Protein AF-A0A346S6R0-F1 (afdb_monomer)

Solvent-accessible surface area (backbone atoms only — not comparable to full-atom values): 10438 Å² total; per-residue (Å²): 133,67,75,91,59,57,36,63,36,85,85,74,54,49,33,22,64,36,58,66,60,28,25,29,16,63,32,63,42,98,93,47,74,49,77,46,76,32,74,78,39,52,32,7,30,20,50,41,53,70,85,72,65,94,59,56,68,61,53,38,72,73,54,48,47,72,69,36,40,57,51,47,67,71,67,67,44,68,66,60,49,49,53,52,50,28,48,35,52,2,44,30,46,31,70,74,47,62,72,83,92,40,53,63,46,42,46,54,45,84,94,66,44,37,26,27,73,54,86,61,74,33,31,24,36,35,34,29,39,44,83,69,22,42,38,22,39,21,36,63,42,97,60,76,70,84,78,92,84,78,37,61,54,79,77,53,95,83,69,60,92,69,91,68,53,80,45,91,68,63,68,47,86,70,51,68,34,65,28,37,53,59,130

Secondary structure (DSSP,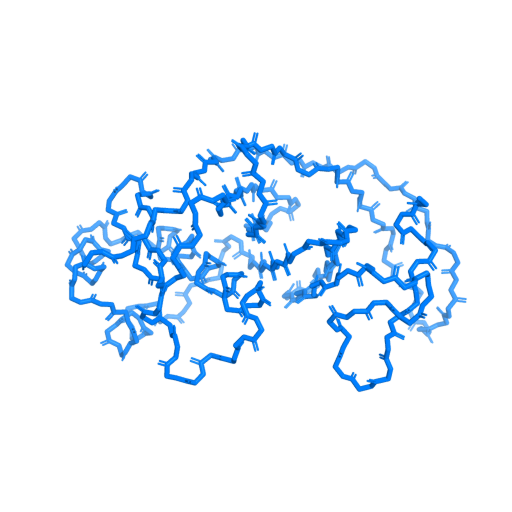 8-state):
--GGG-EEPSSS-SBEEESTTEEEEEEEETTEEEEEEEESS-EEEEEEETT--TTHHHHHHHHS-HHHHHHHHHHT-HHHHHHHHHHHHHHHHHTT--STTTTTSEEEEGGGEEEESSS-S-EEEEEEEETTEEEEEEEE-SS--PPP--EEPPPPTT----PPPEE---EEEEEEEEEEEP-

Nearest PDB structures (foldseek):
  2byd-assembly1_A  TM=7.554E-01  e=1.151E-05  Homo sapiens
  2cg5-assembly1_A  TM=7.246E-01  e=8.013E-06  Homo sapiens
  2c43-assembly1_A  TM=7.333E-01  e=3.025E-05  Homo sapiens

Structure (mmCIF, N/CA/C/O backbone):
data_AF-A0A346S6R0-F1
#
_entry.id   AF-A0A346S6R0-F1
#
loop_
_atom_site.group_PDB
_atom_site.id
_atom_site.type_symbol
_atom_site.label_atom_id
_atom_site.label_alt_id
_atom_site.label_comp_id
_atom_site.label_asym_id
_atom_site.label_entity_id
_atom_site.label_seq_id
_atom_site.pdbx_PDB_ins_code
_atom_site.Cartn_x
_atom_site.Cartn_y
_atom_site.Cartn_z
_atom_site.occupancy
_atom_site.B_iso_or_equiv
_atom_site.auth_seq_id
_atom_site.auth_comp_id
_atom_site.auth_asym_id
_atom_site.auth_atom_id
_atom_site.pdbx_PDB_model_num
ATOM 1 N N . MET A 1 1 ? 17.806 10.975 -9.312 1.00 66.94 1 MET A N 1
ATOM 2 C CA . MET A 1 1 ? 17.956 9.983 -10.401 1.00 66.94 1 MET A CA 1
ATOM 3 C C . MET A 1 1 ? 16.580 9.467 -10.779 1.00 66.94 1 MET A C 1
ATOM 5 O O . MET A 1 1 ? 15.713 9.497 -9.915 1.00 66.94 1 MET A O 1
ATOM 9 N N . PRO A 1 2 ? 16.342 9.079 -12.035 1.00 78.75 2 PRO A N 1
ATOM 10 C CA . PRO A 1 2 ? 15.030 8.602 -12.448 1.00 78.75 2 PRO A CA 1
ATOM 11 C C . PRO A 1 2 ? 14.777 7.147 -11.987 1.00 78.75 2 PRO A C 1
ATOM 13 O O . PRO A 1 2 ? 15.719 6.350 -11.964 1.00 78.75 2 PRO A O 1
ATOM 16 N N . PRO A 1 3 ? 13.523 6.777 -11.656 1.00 77.75 3 PRO A N 1
ATOM 17 C CA . PRO A 1 3 ? 13.149 5.442 -11.173 1.00 77.75 3 PRO A CA 1
ATOM 18 C C . PRO A 1 3 ? 13.614 4.266 -12.040 1.00 77.75 3 PRO A C 1
ATOM 20 O O . PRO A 1 3 ? 14.025 3.241 -11.501 1.00 77.75 3 PRO A O 1
ATOM 23 N N . HIS A 1 4 ? 13.618 4.424 -13.370 1.00 82.19 4 HIS A N 1
ATOM 24 C CA . HIS A 1 4 ? 13.979 3.368 -14.328 1.00 82.19 4 HIS A CA 1
ATOM 25 C C . HIS A 1 4 ? 15.445 2.906 -14.238 1.00 82.19 4 HIS A C 1
ATOM 27 O O . HIS A 1 4 ? 15.825 1.931 -14.876 1.00 82.19 4 HIS A O 1
ATOM 33 N N . GLN A 1 5 ? 16.287 3.595 -13.462 1.00 86.69 5 GLN A N 1
ATOM 34 C CA . GLN A 1 5 ? 17.675 3.189 -13.226 1.00 86.69 5 GLN A CA 1
ATOM 35 C C . GLN A 1 5 ? 17.837 2.244 -12.030 1.00 86.69 5 GLN A C 1
ATOM 37 O O . GLN A 1 5 ? 18.933 1.715 -11.845 1.00 86.69 5 GLN A O 1
ATOM 42 N N . CYS A 1 6 ? 16.792 2.041 -11.218 1.00 89.88 6 CYS A N 1
ATOM 43 C CA . CYS A 1 6 ? 16.858 1.174 -10.044 1.00 89.88 6 CYS A CA 1
ATOM 44 C C . CYS A 1 6 ? 17.121 -0.279 -10.444 1.00 89.88 6 CYS A C 1
ATOM 46 O O . CYS A 1 6 ? 16.405 -0.857 -11.259 1.00 89.88 6 CYS A O 1
ATOM 48 N N . ARG A 1 7 ? 18.115 -0.892 -9.804 1.00 89.94 7 ARG A N 1
ATOM 49 C CA . ARG A 1 7 ? 18.407 -2.324 -9.905 1.00 89.94 7 ARG A CA 1
ATOM 50 C C . ARG A 1 7 ? 18.216 -2.945 -8.530 1.00 89.94 7 ARG A C 1
ATOM 52 O O . ARG A 1 7 ? 18.934 -2.530 -7.621 1.00 89.94 7 ARG A O 1
ATOM 59 N N . PRO A 1 8 ? 17.270 -3.879 -8.337 1.00 91.19 8 PRO A N 1
ATOM 60 C CA . PRO A 1 8 ? 16.990 -4.433 -7.019 1.00 91.19 8 PRO A CA 1
ATOM 61 C C . PRO A 1 8 ? 18.211 -5.147 -6.433 1.00 91.19 8 PRO A C 1
ATOM 63 O O . PRO A 1 8 ? 19.059 -5.657 -7.164 1.00 91.19 8 PRO A O 1
ATOM 66 N N . VAL A 1 9 ? 18.296 -5.169 -5.104 1.00 91.75 9 VAL A N 1
ATOM 67 C CA . VAL A 1 9 ? 19.223 -6.050 -4.380 1.00 91.75 9 VAL A CA 1
ATOM 68 C C . VAL A 1 9 ? 18.848 -7.522 -4.583 1.00 91.75 9 VAL A C 1
ATOM 70 O O . VAL A 1 9 ? 17.691 -7.838 -4.869 1.00 91.75 9 VAL A O 1
ATOM 73 N N . ASP A 1 10 ? 19.813 -8.421 -4.386 1.00 87.06 10 ASP A N 1
ATOM 74 C CA . ASP A 1 10 ? 19.565 -9.863 -4.417 1.00 87.06 10 ASP A CA 1
ATOM 75 C C . ASP A 1 10 ? 18.580 -10.297 -3.316 1.00 87.06 10 ASP A C 1
ATOM 77 O O . ASP A 1 10 ? 18.512 -9.719 -2.227 1.00 87.06 10 ASP A O 1
ATOM 81 N N . GLY A 1 11 ? 17.822 -11.363 -3.585 1.00 87.75 11 GLY A N 1
ATOM 82 C CA . GLY A 1 11 ? 16.823 -11.892 -2.659 1.00 87.75 11 GLY A CA 1
ATOM 83 C C . GLY A 1 11 ? 15.483 -11.166 -2.771 1.00 87.75 11 GLY A C 1
ATOM 84 O O . GLY A 1 11 ? 14.859 -11.179 -3.830 1.00 87.75 11 GLY A O 1
ATOM 85 N N . ARG A 1 12 ? 14.988 -10.588 -1.666 1.00 83.56 12 ARG A N 1
ATOM 86 C CA . ARG A 1 12 ? 13.699 -9.877 -1.666 1.00 83.56 12 ARG A CA 1
ATOM 87 C C . ARG A 1 12 ? 13.912 -8.442 -2.175 1.00 83.56 12 ARG A C 1
ATOM 89 O O . ARG A 1 12 ? 14.593 -7.674 -1.499 1.00 83.56 12 ARG A O 1
ATOM 96 N N . PRO A 1 13 ? 13.296 -8.040 -3.300 1.00 88.12 13 PRO A N 1
ATOM 97 C CA . PRO A 1 13 ? 13.543 -6.743 -3.930 1.00 88.12 13 PRO A CA 1
ATOM 98 C C . PRO A 1 13 ? 12.804 -5.607 -3.200 1.00 88.12 13 PRO A C 1
ATOM 100 O O . PRO A 1 13 ? 11.796 -5.092 -3.678 1.00 88.12 13 PRO A O 1
ATOM 103 N N . THR A 1 14 ? 13.283 -5.227 -2.013 1.00 92.75 14 THR A N 1
ATOM 104 C CA . THR A 1 14 ? 12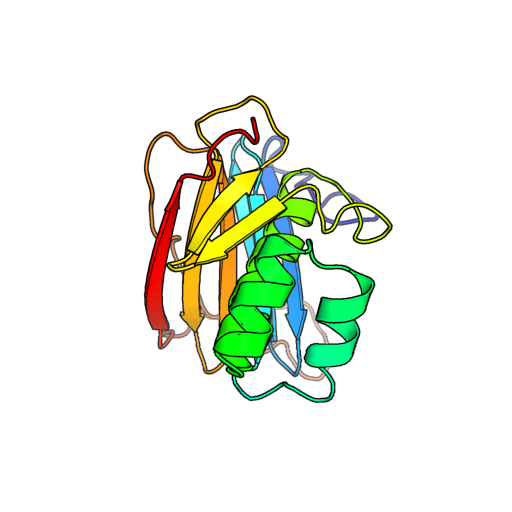.742 -4.103 -1.216 1.00 92.75 14 THR A CA 1
ATOM 105 C C . THR A 1 14 ? 13.579 -2.831 -1.325 1.00 92.75 14 THR A C 1
ATOM 107 O O . THR A 1 14 ? 13.178 -1.768 -0.855 1.00 92.75 14 THR A O 1
ATOM 110 N N . ALA A 1 15 ? 14.761 -2.926 -1.926 1.00 94.31 15 ALA A N 1
ATOM 111 C CA . ALA A 1 15 ? 15.676 -1.816 -2.122 1.00 94.31 15 ALA A CA 1
ATOM 112 C C . ALA A 1 15 ? 16.413 -1.967 -3.450 1.00 94.31 15 ALA A C 1
ATOM 114 O O . ALA A 1 15 ? 16.548 -3.068 -3.988 1.00 94.31 15 ALA A O 1
ATOM 115 N N . SER A 1 16 ? 16.902 -0.847 -3.958 1.00 95.00 16 SER A N 1
ATOM 116 C CA . SER A 1 16 ? 17.801 -0.800 -5.098 1.00 95.00 16 SER A CA 1
ATOM 117 C C . SER A 1 16 ? 19.246 -0.934 -4.619 1.00 95.00 16 SER A C 1
ATOM 119 O O . SER A 1 16 ? 19.683 -0.201 -3.734 1.00 95.00 16 SER A O 1
ATOM 121 N N . GLY A 1 17 ? 20.002 -1.850 -5.219 1.00 92.25 17 GLY A N 1
ATOM 122 C CA . GLY A 1 17 ? 21.452 -1.910 -5.075 1.00 92.25 17 GLY A CA 1
ATOM 123 C C . GLY A 1 17 ? 22.159 -0.802 -5.858 1.00 92.25 17 GLY A C 1
ATOM 124 O O . GLY A 1 17 ? 23.257 -0.405 -5.474 1.00 92.25 17 GLY A O 1
ATOM 125 N N . ARG A 1 18 ? 21.553 -0.298 -6.949 1.00 91.25 18 ARG A N 1
ATOM 126 C CA . ARG A 1 18 ? 22.063 0.837 -7.744 1.00 91.25 18 ARG A CA 1
ATOM 127 C C . ARG A 1 18 ? 20.930 1.599 -8.452 1.00 91.25 18 ARG A C 1
ATOM 129 O O . ARG A 1 18 ? 20.215 0.960 -9.217 1.00 91.25 18 ARG A O 1
ATOM 136 N N . PRO A 1 19 ? 20.801 2.929 -8.273 1.00 91.06 19 PRO A N 1
ATOM 137 C CA . PRO A 1 19 ? 21.468 3.717 -7.232 1.00 91.06 19 PRO A CA 1
ATOM 138 C C . PRO A 1 19 ? 21.038 3.259 -5.832 1.00 91.06 19 PRO A C 1
ATOM 140 O O . PRO A 1 19 ? 19.955 2.693 -5.667 1.00 91.06 19 PRO A O 1
ATOM 143 N N . ASP A 1 20 ? 21.901 3.483 -4.847 1.00 90.88 20 ASP A N 1
ATOM 144 C CA . ASP A 1 20 ? 21.613 3.235 -3.438 1.00 90.88 20 ASP A CA 1
ATOM 145 C C . ASP A 1 20 ? 20.593 4.249 -2.885 1.00 90.88 20 ASP A C 1
ATOM 147 O O . ASP A 1 20 ? 20.219 5.229 -3.533 1.00 90.88 20 ASP A O 1
ATOM 151 N N . GLY A 1 21 ? 20.057 3.965 -1.697 1.00 91.44 21 GLY A N 1
ATOM 152 C CA . GLY A 1 21 ? 19.063 4.816 -1.033 1.00 91.44 21 GLY A CA 1
ATOM 153 C C . GLY A 1 21 ? 17.634 4.692 -1.574 1.00 91.44 21 GLY A C 1
ATOM 154 O O . GLY A 1 21 ? 16.692 5.124 -0.908 1.00 91.44 21 GLY A O 1
ATOM 155 N N . TRP A 1 22 ? 17.416 4.054 -2.727 1.00 95.12 22 TRP A N 1
ATOM 156 C CA . TRP A 1 22 ? 16.072 3.809 -3.257 1.00 95.12 22 TRP A CA 1
ATOM 157 C C . TRP A 1 22 ? 15.415 2.585 -2.630 1.00 95.12 22 TRP A C 1
ATOM 159 O O . TRP A 1 22 ? 16.003 1.507 -2.549 1.00 95.12 22 TRP A O 1
ATOM 169 N N . GLN A 1 23 ? 14.160 2.757 -2.232 1.00 95.50 23 GLN A N 1
ATOM 170 C CA . GLN A 1 23 ? 13.293 1.703 -1.727 1.00 95.50 23 GLN A CA 1
ATOM 171 C C . GLN A 1 23 ? 12.278 1.304 -2.786 1.00 95.50 23 GLN A C 1
ATOM 173 O O . GLN A 1 23 ? 11.792 2.149 -3.542 1.00 95.50 23 GLN A O 1
ATOM 178 N N . LEU A 1 24 ? 11.996 0.006 -2.836 1.00 96.56 24 LEU A N 1
ATOM 179 C CA . LEU A 1 24 ? 11.136 -0.631 -3.821 1.00 96.56 24 LEU A CA 1
ATOM 180 C C . LEU A 1 24 ? 10.002 -1.359 -3.102 1.00 96.56 24 LEU A C 1
ATOM 182 O O . LEU A 1 24 ? 10.207 -1.972 -2.054 1.00 96.56 24 LEU A O 1
ATOM 186 N N . SER A 1 25 ? 8.813 -1.340 -3.691 1.00 97.38 25 SER A N 1
ATOM 187 C CA . SER A 1 25 ? 7.704 -2.175 -3.250 1.00 97.38 25 SER A CA 1
ATOM 188 C C . SER A 1 25 ? 7.001 -2.785 -4.446 1.00 97.38 25 SER A C 1
ATOM 190 O O . SER A 1 25 ? 6.543 -2.065 -5.331 1.00 97.38 25 SER A O 1
ATOM 192 N N . LEU A 1 26 ? 6.929 -4.113 -4.467 1.00 95.94 26 LEU A N 1
ATOM 193 C CA . LEU A 1 26 ? 6.284 -4.871 -5.530 1.00 95.94 26 LEU A CA 1
ATOM 194 C C . LEU A 1 26 ? 4.924 -5.390 -5.066 1.00 95.94 26 LEU A C 1
ATOM 196 O O . LEU A 1 26 ? 4.772 -5.866 -3.934 1.00 95.94 26 LEU A O 1
ATOM 200 N N . SER A 1 27 ? 3.953 -5.362 -5.971 1.00 96.56 27 SER A N 1
ATOM 201 C CA . SER A 1 27 ? 2.733 -6.156 -5.853 1.00 96.56 27 SER A CA 1
ATOM 202 C C . SER A 1 27 ? 2.315 -6.678 -7.216 1.00 96.56 27 SER A C 1
ATOM 204 O O . SER A 1 27 ? 2.605 -6.060 -8.238 1.00 96.56 27 SER A O 1
ATOM 206 N N . HIS A 1 28 ? 1.655 -7.828 -7.238 1.00 94.75 28 HIS A N 1
ATOM 207 C CA . HIS A 1 28 ? 1.099 -8.389 -8.456 1.00 94.75 28 HIS A CA 1
ATOM 208 C C . HIS A 1 28 ? -0.199 -9.125 -8.138 1.00 94.75 28 HIS A C 1
ATOM 210 O O . HIS A 1 28 ? -0.309 -9.808 -7.120 1.00 94.75 28 HIS A O 1
ATOM 216 N N . SER A 1 29 ? -1.178 -9.010 -9.025 1.00 94.06 29 SER A N 1
ATOM 217 C CA . SER A 1 29 ? -2.441 -9.732 -8.928 1.00 94.06 29 SER A CA 1
ATOM 218 C C . SER A 1 29 ? -3.054 -9.870 -10.318 1.00 94.06 29 SER A C 1
ATOM 220 O O . SER A 1 29 ? -2.993 -8.945 -11.118 1.00 94.06 29 SER A O 1
ATOM 222 N N . HIS A 1 30 ? -3.590 -11.055 -10.612 1.00 87.00 30 HIS A N 1
ATOM 223 C CA . HIS A 1 30 ? -4.336 -11.424 -11.825 1.00 87.00 30 HIS A CA 1
ATOM 224 C C . HIS A 1 30 ? -3.970 -10.703 -13.147 1.00 87.00 30 HIS A C 1
ATOM 226 O O . HIS A 1 30 ? -4.841 -10.195 -13.837 1.00 87.00 30 HIS A O 1
ATOM 232 N N . GLY A 1 31 ? -2.698 -10.715 -13.551 1.00 88.56 31 GLY A N 1
ATOM 233 C CA . GLY A 1 31 ? -2.278 -10.154 -14.845 1.00 88.56 31 GLY A CA 1
ATOM 234 C C . GLY A 1 31 ? -1.754 -8.719 -14.791 1.00 88.56 31 GLY A C 1
ATOM 235 O O . GLY A 1 31 ? -1.277 -8.231 -15.809 1.00 88.56 31 GLY A O 1
ATOM 236 N N . LEU A 1 32 ? -1.747 -8.079 -13.618 1.00 92.81 32 LEU A N 1
ATOM 237 C CA . LEU A 1 32 ? -1.015 -6.837 -13.382 1.00 92.81 32 LEU A CA 1
ATOM 238 C C . LEU A 1 32 ? 0.122 -7.057 -12.380 1.00 92.81 32 LEU A C 1
ATOM 240 O O . LEU A 1 32 ? -0.064 -7.668 -11.326 1.00 92.81 32 LEU A O 1
ATOM 244 N N . SER A 1 33 ? 1.288 -6.506 -12.705 1.00 94.56 33 SER A N 1
ATOM 245 C CA . SER A 1 33 ? 2.432 -6.363 -11.806 1.00 94.56 33 SER A CA 1
ATOM 246 C C . SER A 1 33 ? 2.762 -4.885 -11.691 1.00 94.56 33 SER A C 1
ATOM 248 O O . SER A 1 33 ? 2.758 -4.173 -12.691 1.00 94.56 33 SER A O 1
ATOM 250 N N . ALA A 1 34 ? 3.074 -4.423 -10.488 1.00 95.62 34 ALA A N 1
ATOM 251 C CA . ALA A 1 34 ? 3.436 -3.038 -10.256 1.00 95.62 34 ALA A CA 1
ATOM 252 C C . ALA A 1 34 ? 4.626 -2.921 -9.305 1.00 95.62 34 ALA A C 1
ATOM 254 O O . ALA A 1 34 ? 4.840 -3.748 -8.413 1.00 95.62 34 ALA A O 1
ATOM 255 N N . CYS A 1 35 ? 5.391 -1.854 -9.514 1.00 95.62 35 CYS A N 1
ATOM 256 C CA . CYS A 1 35 ? 6.555 -1.492 -8.727 1.00 95.62 35 CYS A CA 1
ATOM 257 C C . CYS A 1 35 ? 6.436 -0.028 -8.317 1.00 95.62 35 CYS A C 1
ATOM 259 O O . CYS A 1 35 ? 6.319 0.853 -9.165 1.00 95.62 35 CYS A O 1
ATOM 261 N N . ALA A 1 36 ? 6.483 0.227 -7.015 1.00 96.25 36 ALA A N 1
ATOM 262 C CA . ALA A 1 36 ? 6.614 1.566 -6.473 1.00 96.25 36 ALA A CA 1
ATOM 263 C C . ALA A 1 36 ? 8.055 1.803 -6.042 1.00 96.25 36 ALA A C 1
ATOM 265 O O . ALA A 1 36 ? 8.679 0.935 -5.431 1.00 96.25 36 ALA A O 1
ATOM 266 N N . THR A 1 37 ? 8.564 2.998 -6.320 1.00 95.12 37 THR A N 1
ATOM 267 C CA . THR A 1 37 ? 9.941 3.375 -5.997 1.00 95.12 37 THR A CA 1
ATOM 268 C C . THR A 1 37 ? 9.971 4.705 -5.267 1.00 95.12 37 THR A C 1
ATOM 270 O O . THR A 1 37 ? 9.251 5.629 -5.651 1.00 95.12 37 THR A O 1
ATOM 273 N N . ARG A 1 38 ? 10.830 4.840 -4.256 1.00 93.94 38 ARG A N 1
ATOM 274 C CA . ARG A 1 38 ? 11.023 6.110 -3.550 1.00 93.94 38 ARG A CA 1
ATOM 275 C C . ARG A 1 38 ? 12.463 6.272 -3.081 1.00 93.94 38 ARG A C 1
ATOM 277 O O . ARG A 1 38 ? 13.050 5.345 -2.531 1.00 93.94 38 ARG A O 1
ATOM 284 N N . ALA A 1 39 ? 13.028 7.459 -3.281 1.00 93.44 39 ALA A N 1
ATOM 285 C CA . ALA A 1 39 ? 14.364 7.785 -2.797 1.00 93.44 39 ALA A CA 1
ATOM 286 C C . ALA A 1 39 ? 14.347 8.094 -1.292 1.00 93.44 39 ALA A C 1
ATOM 288 O O . ALA A 1 39 ? 13.541 8.905 -0.834 1.00 93.44 39 ALA A O 1
ATOM 289 N N . ASN A 1 40 ? 15.275 7.489 -0.548 1.00 91.44 40 ASN A N 1
ATOM 290 C CA . ASN A 1 40 ? 15.605 7.775 0.853 1.00 91.44 40 ASN A CA 1
ATOM 291 C C . ASN A 1 40 ? 14.414 7.757 1.825 1.00 91.44 40 ASN A C 1
ATOM 293 O O . ASN A 1 40 ? 14.442 8.428 2.853 1.00 91.44 40 ASN A O 1
ATOM 297 N N . SER A 1 41 ? 13.342 7.033 1.503 1.00 92.88 41 SER A N 1
ATOM 298 C CA . SER A 1 41 ? 12.109 7.066 2.281 1.00 92.88 41 SER A CA 1
ATOM 299 C C . SER A 1 41 ? 11.242 5.830 2.009 1.00 92.88 41 SER A C 1
ATOM 301 O O . SER A 1 41 ? 11.113 5.456 0.836 1.00 92.88 41 SER A O 1
ATOM 303 N N . PRO A 1 42 ? 10.660 5.194 3.050 1.00 94.81 42 PRO A N 1
ATOM 304 C CA . PRO A 1 42 ? 9.944 3.935 2.891 1.00 94.81 42 PRO A CA 1
ATOM 305 C C . PRO A 1 42 ? 8.731 4.060 1.983 1.00 94.81 42 PRO A C 1
ATOM 307 O O . PRO A 1 42 ? 8.051 5.092 1.949 1.00 94.81 42 PRO A O 1
ATOM 310 N N . ILE A 1 43 ? 8.441 2.971 1.276 1.00 96.69 43 ILE A N 1
ATOM 311 C CA . ILE A 1 43 ? 7.275 2.860 0.413 1.00 96.69 43 ILE A CA 1
ATOM 312 C C . ILE A 1 43 ? 6.728 1.437 0.434 1.00 96.69 43 ILE A C 1
ATOM 314 O O . ILE A 1 43 ? 7.474 0.459 0.457 1.00 96.69 43 ILE A O 1
ATOM 318 N N . GLY A 1 44 ? 5.409 1.334 0.426 1.00 97.75 44 GLY A N 1
ATOM 319 C CA . GLY A 1 44 ? 4.668 0.094 0.324 1.00 97.75 44 GLY A CA 1
ATOM 320 C C . GLY A 1 44 ? 3.588 0.219 -0.732 1.00 97.75 44 GLY A C 1
ATOM 321 O O . GLY A 1 44 ? 2.901 1.235 -0.793 1.00 97.75 44 GLY A O 1
ATOM 322 N N . LEU A 1 45 ? 3.459 -0.807 -1.563 1.00 98.19 45 LEU A N 1
ATOM 323 C CA . LEU A 1 45 ? 2.490 -0.891 -2.642 1.00 98.19 45 LEU A CA 1
ATOM 324 C C . LEU A 1 45 ? 1.706 -2.183 -2.514 1.00 98.19 45 LEU A C 1
ATOM 326 O O . LEU A 1 45 ? 2.294 -3.264 -2.439 1.00 98.19 45 LEU A O 1
ATOM 330 N N . ASP A 1 46 ? 0.391 -2.078 -2.586 1.00 98.12 46 ASP A N 1
ATOM 331 C CA . ASP A 1 46 ? -0.461 -3.229 -2.817 1.00 98.12 46 ASP A CA 1
ATOM 332 C C . ASP A 1 46 ? -1.517 -2.956 -3.883 1.00 98.12 46 ASP A C 1
ATOM 334 O O . ASP A 1 46 ? -1.925 -1.809 -4.073 1.00 98.12 46 ASP A O 1
ATOM 338 N N . LEU A 1 47 ? -1.917 -4.004 -4.606 1.00 97.12 47 LEU A N 1
ATOM 339 C CA . LEU A 1 47 ? -2.940 -3.914 -5.637 1.00 97.12 47 LEU A CA 1
ATOM 340 C C . LEU A 1 47 ? -3.786 -5.179 -5.694 1.00 97.12 47 LEU A C 1
ATOM 342 O O . LEU A 1 47 ? -3.264 -6.285 -5.568 1.00 97.12 47 LEU A O 1
ATOM 346 N N . GLU A 1 48 ? -5.077 -5.010 -5.960 1.00 96.88 48 GLU A N 1
ATOM 347 C CA . GLU A 1 48 ? -6.012 -6.115 -6.159 1.00 96.88 48 GLU A CA 1
ATOM 348 C C . GLU A 1 48 ? -7.060 -5.776 -7.235 1.00 96.88 48 GLU A C 1
ATOM 350 O O . GLU A 1 48 ? -7.475 -4.619 -7.337 1.00 96.88 48 GLU A O 1
ATOM 355 N N . PRO A 1 49 ? -7.536 -6.755 -8.032 1.00 95.69 49 PRO A N 1
ATOM 356 C CA . PRO A 1 49 ? -8.617 -6.540 -8.986 1.00 95.69 49 PRO A CA 1
ATOM 357 C C . PRO A 1 49 ? -9.891 -6.106 -8.262 1.00 95.69 49 PRO A C 1
ATOM 359 O O . PRO A 1 49 ? -10.302 -6.748 -7.290 1.00 95.69 49 PRO A O 1
ATOM 362 N N . CYS A 1 50 ? -10.584 -5.087 -8.775 1.00 92.12 50 CYS A N 1
ATOM 363 C CA . CYS A 1 50 ? -11.795 -4.563 -8.134 1.00 92.12 50 CYS A CA 1
ATOM 364 C C . CYS A 1 50 ? -12.902 -5.621 -7.963 1.00 92.12 50 CYS A C 1
ATOM 366 O O . CYS A 1 50 ? -13.702 -5.541 -7.035 1.00 92.12 50 CYS A O 1
ATOM 368 N N . GLN A 1 51 ? -12.934 -6.638 -8.829 1.00 86.38 51 GLN A N 1
ATOM 369 C CA . GLN A 1 51 ? -13.962 -7.686 -8.835 1.00 86.38 51 GLN A CA 1
ATOM 370 C C . GLN A 1 51 ? -13.662 -8.880 -7.901 1.00 86.38 51 GLN A C 1
ATOM 372 O O . GLN A 1 51 ? -14.484 -9.789 -7.778 1.00 86.38 51 GLN A O 1
ATOM 377 N N . ARG A 1 52 ? -12.498 -8.929 -7.240 1.00 77.69 52 ARG A N 1
ATOM 378 C CA . ARG A 1 52 ? -12.047 -10.112 -6.486 1.00 77.69 52 ARG A CA 1
ATOM 379 C C . ARG A 1 52 ? -12.593 -10.151 -5.056 1.00 77.69 52 ARG A C 1
ATOM 381 O O . ARG A 1 52 ? -11.973 -9.547 -4.196 1.00 77.69 52 ARG A O 1
ATOM 388 N N . HIS A 1 53 ? -13.625 -10.958 -4.751 1.00 72.44 53 HIS A N 1
ATOM 389 C CA . HIS A 1 53 ? -14.156 -11.055 -3.364 1.00 72.44 53 HIS A CA 1
ATOM 390 C C . HIS A 1 53 ? -14.658 -12.421 -2.833 1.00 72.44 53 HIS A C 1
ATOM 392 O O . HIS A 1 53 ? -15.601 -12.440 -2.035 1.00 72.44 53 HIS A O 1
ATOM 398 N N . PRO A 1 54 ? -14.089 -13.595 -3.168 1.00 67.00 54 PRO A N 1
ATOM 399 C CA . PRO A 1 54 ? -14.537 -14.822 -2.516 1.00 67.00 54 PRO A CA 1
ATOM 400 C C . PRO A 1 54 ? -14.000 -14.903 -1.073 1.00 67.00 54 PRO A C 1
ATOM 402 O O . PRO A 1 54 ? -12.817 -15.146 -0.853 1.00 67.00 54 PRO A O 1
ATOM 405 N N . GLN A 1 55 ? -14.906 -14.803 -0.089 1.00 87.88 55 GLN A N 1
ATOM 406 C CA . GLN A 1 5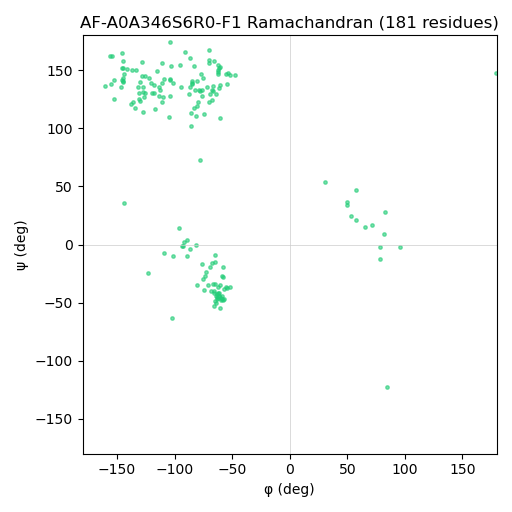5 ? -14.692 -15.063 1.353 1.00 87.88 55 GLN A CA 1
ATOM 407 C C . GLN A 1 55 ? -14.084 -13.924 2.196 1.00 87.88 55 GLN A C 1
ATOM 409 O O . GLN A 1 55 ? -13.475 -14.192 3.239 1.00 87.88 55 GLN A O 1
ATOM 414 N N . TRP A 1 56 ? -14.301 -12.663 1.815 1.00 94.06 56 TRP A N 1
ATOM 415 C CA . TRP A 1 56 ? -13.783 -11.508 2.558 1.00 94.06 56 TRP A CA 1
ATOM 416 C C . TRP A 1 56 ? -14.181 -11.507 4.044 1.00 94.06 56 TRP A C 1
ATOM 418 O O . TRP A 1 56 ? -13.352 -11.216 4.910 1.00 94.06 56 TRP A O 1
ATOM 428 N N . GLN A 1 57 ? -15.403 -11.947 4.375 1.00 95.81 57 GLN A N 1
ATOM 429 C CA . GLN A 1 57 ? -15.861 -11.990 5.763 1.00 95.81 57 GLN A CA 1
ATOM 430 C C . GLN A 1 57 ? -15.014 -12.935 6.625 1.00 95.81 57 GLN A C 1
ATOM 432 O O . GLN A 1 57 ? -14.756 -12.637 7.789 1.00 95.81 57 GLN A O 1
ATOM 437 N N . LYS A 1 58 ? -14.549 -14.070 6.081 1.00 95.19 58 LYS A N 1
ATOM 438 C CA . LYS A 1 58 ? -13.707 -15.015 6.838 1.00 95.19 58 LYS A CA 1
ATOM 439 C C . LYS A 1 58 ? -12.337 -14.416 7.144 1.00 95.19 58 LYS A C 1
ATOM 441 O O . LYS A 1 58 ? -11.828 -14.600 8.248 1.00 95.19 58 LYS A O 1
ATOM 446 N N . VAL A 1 59 ? -11.761 -13.699 6.179 1.00 94.06 59 VAL A N 1
ATOM 447 C CA . VAL A 1 59 ? -10.475 -13.009 6.344 1.00 94.06 59 VAL A CA 1
ATOM 448 C C . VAL A 1 59 ? -10.605 -11.919 7.405 1.00 94.06 59 VAL A C 1
ATOM 450 O O . VAL A 1 59 ? -9.837 -11.918 8.367 1.00 94.06 59 VAL A O 1
ATOM 453 N N . ALA A 1 60 ? -11.627 -11.065 7.290 1.00 95.69 60 ALA A N 1
ATOM 454 C CA . ALA A 1 60 ? -11.891 -10.004 8.255 1.00 95.69 60 ALA A CA 1
ATOM 455 C C . ALA A 1 60 ? -12.098 -10.558 9.677 1.00 95.69 60 ALA A C 1
ATOM 457 O O . ALA A 1 60 ? -11.432 -10.104 10.603 1.00 95.69 60 ALA A O 1
ATOM 458 N N . ARG A 1 61 ? -12.930 -11.600 9.855 1.00 96.00 61 ARG A N 1
ATOM 459 C CA . ARG A 1 61 ? -13.167 -12.230 11.174 1.00 96.00 61 ARG A CA 1
ATOM 460 C C . ARG A 1 61 ? -11.888 -12.734 11.831 1.00 96.00 61 ARG A C 1
ATOM 462 O O . ARG A 1 61 ? -11.759 -12.669 13.050 1.00 96.00 61 ARG A O 1
ATOM 469 N N . ARG A 1 62 ? -10.976 -13.294 11.035 1.00 94.06 62 ARG A N 1
ATOM 470 C CA . ARG A 1 62 ? -9.763 -13.931 11.549 1.00 94.06 62 ARG A CA 1
ATOM 471 C C . ARG A 1 62 ? -8.668 -12.928 11.895 1.00 94.06 62 ARG A C 1
ATOM 473 O O . ARG A 1 62 ? -7.913 -13.181 12.828 1.00 94.06 62 ARG A O 1
ATOM 480 N N . TRP A 1 63 ? -8.549 -11.841 11.135 1.00 94.88 63 TRP A N 1
ATOM 481 C CA . TRP A 1 63 ? -7.340 -11.016 11.165 1.00 94.88 63 TRP A CA 1
ATOM 482 C C . TRP A 1 63 ? -7.564 -9.542 11.509 1.00 94.88 63 TRP A C 1
ATOM 484 O O . TRP A 1 63 ? -6.629 -8.901 11.986 1.00 94.88 63 TRP A O 1
ATOM 494 N N . PHE A 1 64 ? -8.757 -8.989 11.285 1.00 95.94 64 PHE A N 1
ATOM 495 C CA . PHE A 1 64 ? -9.016 -7.558 11.494 1.00 95.94 64 PHE A CA 1
ATOM 496 C C . PHE A 1 64 ? -9.411 -7.261 12.943 1.00 95.94 64 PHE A C 1
ATOM 498 O O . PHE A 1 64 ? -9.810 -8.165 13.682 1.00 95.94 64 PHE A O 1
ATOM 505 N N . THR A 1 65 ? -9.281 -6.004 13.371 1.00 96.12 65 THR A N 1
ATOM 506 C CA . THR A 1 65 ? -9.638 -5.595 14.738 1.00 96.12 65 THR A CA 1
ATOM 507 C C . THR A 1 65 ? -11.159 -5.626 14.943 1.00 96.12 65 THR A C 1
ATOM 509 O O . THR A 1 65 ? -11.912 -5.547 13.971 1.00 96.12 65 THR A O 1
ATOM 512 N N . PRO A 1 66 ? -11.663 -5.717 16.189 1.00 96.56 66 PRO A N 1
ATOM 513 C CA . PRO A 1 66 ? -13.105 -5.676 16.442 1.00 96.56 66 PRO A CA 1
ATOM 514 C C . PRO A 1 66 ? -13.794 -4.425 15.875 1.00 96.56 66 PRO A C 1
ATOM 516 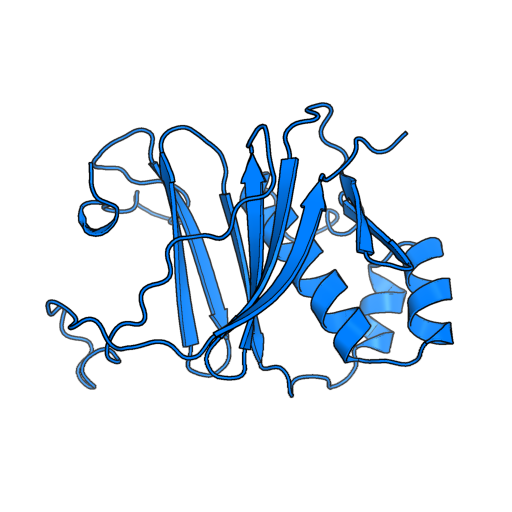O O . PRO A 1 66 ? -14.898 -4.528 15.351 1.00 96.56 66 PRO A O 1
ATOM 519 N N . VAL A 1 67 ? -13.118 -3.269 15.916 1.00 96.12 67 VAL A N 1
ATOM 520 C CA . VAL A 1 67 ? -13.621 -1.998 15.365 1.00 96.12 67 VAL A CA 1
ATOM 521 C C . VAL A 1 67 ? -13.784 -2.081 13.845 1.00 96.12 67 VAL A C 1
ATOM 523 O O . VAL A 1 67 ? -14.811 -1.674 13.304 1.00 96.12 67 VAL A O 1
ATOM 526 N N . GLU A 1 68 ? -12.794 -2.649 13.154 1.00 97.56 68 GLU A N 1
ATOM 527 C CA . GLU A 1 68 ? -12.852 -2.896 11.709 1.00 97.56 68 GLU A CA 1
ATOM 528 C C . GLU A 1 68 ? -13.972 -3.872 11.354 1.00 97.56 68 GLU A C 1
ATOM 530 O O . GLU A 1 68 ? -14.747 -3.620 10.437 1.00 97.56 68 GLU A O 1
ATOM 535 N N . GLN A 1 69 ? -14.074 -4.979 12.092 1.00 97.62 69 GLN A N 1
ATOM 536 C CA . GLN A 1 69 ? -15.088 -6.006 11.865 1.00 97.62 69 GLN A CA 1
ATOM 537 C C . GLN A 1 69 ? -16.507 -5.464 12.049 1.00 97.62 69 GLN A C 1
ATOM 539 O O . GLN A 1 69 ? -17.368 -5.722 11.212 1.00 97.62 69 GLN A O 1
ATOM 544 N N . GLU A 1 70 ? -16.756 -4.708 13.122 1.00 97.12 70 GLU A N 1
ATOM 545 C CA . GLU A 1 70 ? -18.068 -4.116 13.390 1.00 97.12 70 GLU A CA 1
ATOM 546 C C . GLU A 1 70 ? -18.505 -3.203 12.241 1.00 97.12 70 GLU A C 1
ATOM 548 O O . GLU A 1 70 ? -19.637 -3.292 11.764 1.00 97.12 70 GLU A O 1
ATOM 553 N N . TRP A 1 71 ? -17.599 -2.341 11.782 1.00 96.94 71 TRP A N 1
ATOM 554 C CA . TRP A 1 71 ? -17.861 -1.433 10.675 1.00 96.94 71 TRP A CA 1
ATOM 555 C C . TRP A 1 71 ? -18.078 -2.187 9.356 1.00 96.94 71 TRP A C 1
ATOM 557 O O . TRP A 1 71 ? -19.118 -2.005 8.722 1.00 96.94 71 TRP A O 1
ATOM 567 N N . LEU A 1 72 ? -17.148 -3.064 8.972 1.00 96.69 72 LEU A N 1
ATOM 568 C CA . LEU A 1 72 ? -17.186 -3.757 7.683 1.00 96.69 72 LEU A CA 1
ATOM 569 C C . LEU A 1 72 ? -18.376 -4.714 7.568 1.00 96.69 72 LEU A C 1
ATOM 571 O O . LEU A 1 72 ? -19.012 -4.762 6.521 1.00 96.69 72 LEU A O 1
ATOM 575 N N . PHE A 1 73 ? -18.726 -5.452 8.627 1.00 97.00 73 PHE A N 1
ATOM 576 C CA . PHE A 1 73 ? -19.896 -6.343 8.593 1.00 97.00 73 PHE A CA 1
ATOM 577 C C . PHE A 1 73 ? -21.223 -5.591 8.638 1.00 97.00 73 PHE A C 1
ATOM 579 O O . PHE A 1 73 ? -22.228 -6.134 8.192 1.00 97.00 73 PHE A O 1
ATOM 586 N N . ARG A 1 74 ? -21.243 -4.362 9.168 1.00 96.88 74 ARG A N 1
ATOM 587 C CA . ARG A 1 74 ? -22.428 -3.502 9.109 1.00 96.88 74 ARG A CA 1
ATOM 588 C C . ARG A 1 74 ? -22.636 -2.920 7.713 1.00 96.88 74 ARG A C 1
ATOM 590 O O . ARG A 1 74 ? -23.781 -2.795 7.297 1.00 96.88 74 ARG A O 1
ATOM 597 N N . GLU A 1 75 ? -21.563 -2.527 7.028 1.00 94.75 75 GLU A N 1
ATOM 598 C CA . GLU A 1 75 ? -21.657 -2.023 5.650 1.00 94.75 75 GLU A CA 1
ATOM 599 C C . GLU A 1 75 ? -21.891 -3.136 4.626 1.00 94.75 75 GLU A C 1
ATOM 601 O O . GLU A 1 75 ? -22.529 -2.877 3.613 1.00 94.75 75 GLU A O 1
ATOM 606 N N . ASP A 1 76 ? -21.402 -4.352 4.899 1.00 93.94 76 ASP A N 1
ATOM 607 C CA . ASP A 1 76 ? -21.488 -5.524 4.011 1.00 93.94 76 ASP A CA 1
ATOM 608 C C . ASP A 1 76 ? -21.024 -5.224 2.570 1.00 93.94 76 ASP A C 1
ATOM 610 O O . ASP A 1 76 ? -21.528 -5.779 1.597 1.00 93.94 76 ASP A O 1
ATOM 614 N N . ASP A 1 77 ? -20.035 -4.333 2.437 1.00 92.69 77 ASP A N 1
ATOM 615 C CA . ASP A 1 77 ? -19.442 -3.931 1.161 1.00 92.69 77 ASP A CA 1
ATOM 616 C C . ASP A 1 77 ? -18.057 -4.584 0.981 1.00 92.69 77 ASP A C 1
ATOM 618 O O . ASP A 1 77 ? -17.082 -4.186 1.636 1.00 92.69 77 ASP A O 1
ATOM 622 N N . PRO A 1 78 ? -17.914 -5.553 0.059 1.00 94.12 78 PRO A N 1
ATOM 623 C CA . PRO A 1 78 ? -16.622 -6.151 -0.261 1.00 94.12 78 PRO A CA 1
ATOM 624 C C . PRO A 1 78 ? -15.577 -5.131 -0.740 1.00 94.12 78 PRO A C 1
ATOM 626 O O . PRO A 1 78 ? -14.381 -5.321 -0.514 1.00 94.12 78 PRO A O 1
ATOM 629 N N . ASN A 1 79 ? -15.995 -4.018 -1.354 1.00 94.38 79 ASN A N 1
ATOM 630 C CA . ASN A 1 79 ? -15.062 -2.981 -1.796 1.00 94.38 79 ASN A CA 1
ATOM 631 C C . ASN A 1 79 ? -14.457 -2.218 -0.614 1.00 94.38 79 ASN A C 1
ATOM 633 O O . ASN A 1 79 ? -13.288 -1.830 -0.671 1.00 94.38 79 ASN A O 1
ATOM 637 N N . ALA A 1 80 ? -15.222 -2.007 0.462 1.00 95.81 80 ALA A N 1
ATOM 638 C CA . ALA A 1 80 ? -14.698 -1.450 1.704 1.00 95.81 80 ALA A CA 1
ATOM 639 C C . ALA A 1 80 ? -13.646 -2.387 2.312 1.00 95.81 80 ALA A C 1
ATOM 641 O O . ALA A 1 80 ? -12.551 -1.935 2.654 1.00 95.81 80 ALA A O 1
ATOM 642 N N . PHE A 1 81 ? -13.924 -3.696 2.348 1.00 96.81 81 PHE A N 1
ATOM 643 C CA . PHE A 1 81 ? -12.937 -4.694 2.764 1.00 96.81 81 PHE A CA 1
ATOM 644 C C . PHE A 1 81 ? -11.666 -4.632 1.911 1.00 96.81 81 PHE A C 1
ATOM 646 O O . PHE A 1 81 ? -10.574 -4.609 2.475 1.00 96.81 81 PHE A O 1
ATOM 653 N N . LEU A 1 82 ? -11.791 -4.566 0.580 1.00 96.31 82 LEU A N 1
ATOM 654 C CA . LEU A 1 82 ? -10.635 -4.538 -0.320 1.00 96.31 82 LEU A CA 1
ATOM 655 C C . LEU A 1 82 ? -9.718 -3.356 -0.029 1.00 96.31 82 LEU A C 1
ATOM 657 O O . LEU A 1 82 ? -8.510 -3.528 0.063 1.00 96.31 82 LEU A O 1
ATOM 661 N N . LYS A 1 83 ? -10.300 -2.172 0.185 1.00 97.44 83 LYS A N 1
ATOM 662 C CA . LYS A 1 83 ? -9.557 -0.957 0.542 1.00 97.44 83 LYS A CA 1
ATOM 663 C C . LYS A 1 83 ? -8.832 -1.112 1.874 1.00 97.44 83 LYS A C 1
ATOM 665 O O . LYS A 1 83 ? -7.684 -0.699 1.994 1.00 97.44 83 LYS A O 1
ATOM 670 N N . VAL A 1 84 ? -9.470 -1.720 2.876 1.00 97.62 84 VAL A N 1
ATOM 671 C CA . VAL A 1 84 ? -8.818 -2.007 4.166 1.00 97.62 84 VAL A CA 1
ATOM 672 C C . VAL A 1 84 ? -7.689 -3.025 3.996 1.00 97.62 84 VAL A C 1
ATOM 674 O O . VAL A 1 84 ? -6.618 -2.857 4.577 1.00 97.62 84 VAL A O 1
ATOM 677 N N . TRP A 1 85 ? -7.907 -4.060 3.189 1.00 97.19 85 TRP A N 1
ATOM 678 C CA . TRP A 1 85 ? -6.916 -5.087 2.891 1.00 97.19 85 TRP A CA 1
ATOM 679 C C . TRP A 1 85 ? -5.670 -4.502 2.220 1.00 97.19 85 TRP A C 1
ATOM 681 O O . TRP A 1 85 ? -4.572 -4.645 2.761 1.00 97.19 85 TRP A O 1
ATOM 691 N N . THR A 1 86 ? -5.834 -3.773 1.112 1.00 97.50 86 THR A N 1
ATOM 692 C CA . THR A 1 86 ? -4.708 -3.182 0.375 1.00 97.50 86 THR A CA 1
ATOM 693 C C . THR A 1 86 ? -3.979 -2.121 1.203 1.00 97.50 86 THR A C 1
ATOM 695 O O . THR A 1 86 ? -2.756 -2.026 1.134 1.00 97.50 86 THR A O 1
ATOM 698 N N . LEU A 1 87 ? -4.687 -1.363 2.054 1.00 98.44 87 LEU A N 1
ATOM 699 C CA . LEU A 1 87 ? -4.071 -0.457 3.035 1.00 98.44 87 LEU A CA 1
ATOM 700 C C . LEU A 1 87 ? -3.163 -1.197 4.017 1.00 98.44 87 LEU A C 1
ATOM 702 O O . LEU A 1 87 ? -2.032 -0.767 4.250 1.00 98.44 87 LEU A O 1
ATOM 706 N N . LYS A 1 88 ? -3.645 -2.304 4.592 1.00 98.38 88 LYS A N 1
ATOM 707 C CA . LYS A 1 88 ? -2.870 -3.103 5.546 1.00 98.38 88 LYS A CA 1
ATOM 708 C C . LYS A 1 88 ? -1.646 -3.724 4.877 1.00 98.38 88 LYS A C 1
ATOM 710 O O . LYS A 1 88 ? -0.549 -3.574 5.401 1.00 98.38 88 LYS A O 1
ATOM 715 N N . GLU A 1 89 ? -1.792 -4.360 3.719 1.00 98.12 89 GLU A N 1
ATOM 716 C CA . GLU A 1 89 ? -0.662 -4.953 2.986 1.00 98.12 89 GLU A CA 1
ATOM 717 C C . GLU A 1 89 ? 0.375 -3.901 2.567 1.00 98.12 89 GLU A C 1
ATOM 719 O O . GLU A 1 89 ? 1.576 -4.085 2.788 1.00 98.12 89 GLU A O 1
ATOM 724 N N . ALA A 1 90 ? -0.069 -2.754 2.041 1.00 98.38 90 ALA A N 1
ATOM 725 C CA . ALA A 1 90 ? 0.825 -1.652 1.701 1.00 98.38 90 ALA A CA 1
ATOM 726 C C . ALA A 1 90 ? 1.554 -1.111 2.944 1.00 98.38 90 ALA A C 1
ATOM 728 O O . ALA A 1 90 ? 2.762 -0.892 2.892 1.00 98.38 90 ALA A O 1
ATOM 729 N N . TRP A 1 91 ? 0.877 -0.966 4.089 1.00 98.12 91 TRP A N 1
ATOM 730 C CA . TRP A 1 91 ? 1.521 -0.584 5.352 1.00 98.12 91 TRP A CA 1
ATOM 731 C C . TRP A 1 91 ? 2.591 -1.581 5.797 1.00 98.12 91 TRP A C 1
ATOM 733 O O . TRP A 1 91 ? 3.698 -1.186 6.169 1.00 98.12 91 TRP A O 1
ATOM 743 N N . LEU A 1 92 ? 2.293 -2.880 5.741 1.00 97.75 92 LEU A N 1
ATOM 744 C CA . LEU A 1 92 ? 3.249 -3.917 6.122 1.00 97.75 92 LEU A CA 1
ATOM 745 C C . LEU A 1 92 ? 4.476 -3.904 5.214 1.00 97.75 92 LEU A C 1
ATOM 747 O O . LEU A 1 92 ? 5.601 -3.947 5.709 1.00 97.75 92 LEU A O 1
ATOM 751 N N . LYS A 1 93 ? 4.279 -3.745 3.904 1.00 97.50 93 LYS A N 1
ATOM 752 C CA . LYS A 1 93 ? 5.379 -3.589 2.947 1.00 97.50 93 LYS A CA 1
ATOM 753 C C . LYS A 1 93 ? 6.214 -2.340 3.240 1.00 97.50 93 LYS A C 1
ATOM 755 O O . LYS A 1 93 ? 7.437 -2.442 3.269 1.00 97.50 93 LYS A O 1
ATOM 760 N N . ALA A 1 94 ? 5.577 -1.204 3.527 1.00 96.94 94 ALA A N 1
ATOM 761 C CA . ALA A 1 94 ? 6.274 0.046 3.829 1.00 96.94 94 ALA A CA 1
ATOM 762 C C . ALA A 1 94 ? 7.063 -0.010 5.149 1.00 96.94 94 ALA A C 1
ATOM 764 O O . ALA A 1 94 ? 8.129 0.585 5.261 1.00 96.94 94 ALA A O 1
ATOM 765 N N . THR A 1 95 ? 6.561 -0.746 6.142 1.00 95.81 95 THR A N 1
ATOM 766 C CA . THR A 1 95 ? 7.210 -0.931 7.453 1.00 95.81 95 THR A CA 1
ATOM 767 C C . THR A 1 95 ? 8.162 -2.132 7.499 1.00 95.81 95 THR A C 1
ATOM 769 O O . THR A 1 95 ? 8.715 -2.440 8.554 1.00 95.81 95 THR A O 1
ATOM 772 N N . GLY A 1 96 ? 8.371 -2.824 6.372 1.00 94.06 96 GLY A N 1
ATOM 773 C CA . GLY A 1 96 ? 9.276 -3.974 6.273 1.00 94.06 96 GLY A CA 1
ATOM 774 C C . GLY A 1 96 ? 8.772 -5.247 6.965 1.00 94.06 96 GLY A C 1
ATOM 775 O O . GLY A 1 96 ? 9.552 -6.166 7.214 1.00 94.06 96 GLY A O 1
ATOM 776 N N . ARG A 1 97 ? 7.477 -5.328 7.281 1.00 94.06 97 ARG A N 1
ATOM 777 C CA . ARG A 1 97 ? 6.850 -6.455 7.981 1.00 94.06 97 ARG A CA 1
ATOM 778 C C . ARG A 1 97 ? 6.235 -7.461 7.007 1.00 94.06 97 ARG A C 1
ATOM 780 O O . ARG A 1 97 ? 5.869 -7.141 5.879 1.00 94.06 97 ARG A O 1
ATOM 787 N N . GLY A 1 98 ? 6.126 -8.712 7.449 1.00 90.75 98 GLY A N 1
ATOM 788 C CA . GLY A 1 98 ? 5.320 -9.738 6.777 1.00 90.75 98 GLY A CA 1
ATOM 789 C C . GLY A 1 98 ? 3.888 -9.773 7.315 1.00 90.75 98 GLY A C 1
ATOM 790 O O . GLY A 1 98 ? 3.625 -9.254 8.396 1.00 90.75 98 GLY A O 1
ATOM 791 N N . ILE A 1 99 ? 2.973 -10.438 6.606 1.00 89.81 99 ILE A N 1
ATOM 792 C CA . ILE A 1 99 ? 1.555 -10.528 7.001 1.00 89.81 99 ILE A CA 1
ATOM 793 C C . ILE A 1 99 ? 1.335 -11.202 8.367 1.00 89.81 99 ILE A C 1
ATOM 795 O O . ILE A 1 99 ? 0.443 -10.819 9.128 1.00 89.81 99 ILE A O 1
ATOM 799 N N . ALA A 1 100 ? 2.163 -12.198 8.699 1.00 90.00 100 ALA A N 1
ATOM 800 C CA . ALA A 1 100 ? 1.991 -13.051 9.870 1.00 90.00 100 ALA A CA 1
ATOM 801 C C . ALA A 1 100 ? 2.029 -12.239 11.175 1.00 90.00 100 ALA A C 1
ATOM 803 O O . ALA A 1 100 ? 3.077 -11.743 11.579 1.00 90.00 100 ALA A O 1
ATOM 804 N N . GLY A 1 101 ? 0.868 -12.108 11.824 1.00 88.44 101 GLY A N 1
ATOM 805 C CA . GLY A 1 101 ? 0.714 -11.423 13.111 1.00 88.44 101 GLY A CA 1
ATOM 806 C C . GLY A 1 101 ? 0.695 -9.892 13.052 1.00 88.44 101 GLY A C 1
ATOM 807 O O . GLY A 1 101 ? 0.494 -9.269 14.088 1.00 88.44 101 GLY A O 1
ATOM 808 N N . ASN A 1 102 ? 0.850 -9.270 11.877 1.00 95.38 102 ASN A N 1
ATOM 809 C CA . ASN A 1 102 ? 1.045 -7.817 11.791 1.00 95.38 102 ASN A CA 1
ATOM 810 C C . ASN A 1 102 ? -0.149 -7.041 11.216 1.00 95.38 102 ASN A C 1
ATOM 812 O O . ASN A 1 102 ? -0.149 -5.816 11.282 1.00 95.38 102 ASN A O 1
ATOM 816 N N . LEU A 1 103 ? -1.197 -7.695 10.703 1.00 95.38 103 LEU A N 1
ATOM 817 C CA . LEU A 1 103 ? -2.347 -7.002 10.091 1.00 95.38 103 LEU A CA 1
ATOM 818 C C . LEU A 1 103 ? -3.072 -6.011 11.025 1.00 95.38 103 LEU A C 1
ATOM 820 O O . LEU A 1 103 ? -3.779 -5.135 10.539 1.00 95.38 103 LEU A O 1
ATOM 824 N N . GLN A 1 104 ? -2.902 -6.117 12.346 1.00 96.00 104 GLN A N 1
ATOM 825 C CA . GLN A 1 104 ? -3.502 -5.211 13.340 1.00 96.00 104 GLN A CA 1
ATOM 826 C C . GLN A 1 104 ? -2.595 -4.028 13.735 1.00 96.00 104 GLN A C 1
ATOM 828 O O . GLN A 1 104 ? -3.001 -3.174 14.531 1.00 96.00 104 GLN A O 1
ATOM 833 N N . THR A 1 105 ? -1.379 -3.967 13.176 1.00 96.75 105 THR A N 1
ATOM 834 C CA . THR A 1 105 ? -0.458 -2.821 13.315 1.00 96.75 105 THR A CA 1
ATOM 835 C C . THR A 1 105 ? -0.957 -1.581 12.573 1.00 96.75 105 THR A C 1
ATOM 837 O O . THR A 1 105 ? -0.562 -0.470 12.906 1.00 96.75 105 THR A O 1
ATOM 840 N N . LEU A 1 106 ? -1.873 -1.767 11.620 1.00 97.81 106 LEU A N 1
ATOM 841 C CA . LEU A 1 106 ? -2.697 -0.717 11.038 1.00 97.81 106 LEU A CA 1
ATOM 842 C C . LEU A 1 106 ? -4.152 -0.970 11.429 1.00 97.81 106 LEU A C 1
ATOM 844 O O . LEU A 1 106 ? -4.660 -2.066 11.199 1.00 97.81 106 LEU A O 1
ATOM 848 N N . GLU A 1 107 ? -4.828 0.027 11.984 1.00 97.94 107 GLU A N 1
ATOM 849 C CA . GLU A 1 107 ? -6.276 0.024 12.181 1.00 97.94 107 GLU A CA 1
ATOM 850 C C . GLU A 1 107 ? -6.927 1.042 11.240 1.00 97.94 107 GLU A C 1
ATOM 852 O O . GLU A 1 107 ? -6.544 2.213 11.218 1.00 97.94 107 GLU A O 1
ATOM 857 N N . VAL A 1 108 ? -7.918 0.598 10.473 1.00 97.94 108 VAL A N 1
ATOM 858 C CA . VAL A 1 108 ? -8.716 1.438 9.579 1.00 97.94 108 VAL A CA 1
ATOM 859 C C . VAL A 1 108 ? -10.131 1.541 10.130 1.00 97.94 108 VAL A C 1
ATOM 861 O O . VAL A 1 108 ? -10.819 0.545 10.321 1.00 97.94 108 VAL A O 1
ATOM 864 N N . ARG A 1 109 ? -10.592 2.760 10.382 1.00 96.62 109 ARG A N 1
ATOM 865 C CA . ARG A 1 109 ? -11.956 3.025 10.842 1.00 96.62 109 ARG A CA 1
ATOM 866 C C . ARG A 1 109 ? -12.804 3.569 9.699 1.00 96.62 109 ARG A C 1
ATOM 868 O O . ARG A 1 109 ? -12.310 3.859 8.605 1.00 96.62 109 ARG A O 1
ATOM 875 N N . LYS A 1 110 ? -14.098 3.732 9.979 1.00 94.75 110 LYS A N 1
ATOM 876 C CA . LYS A 1 110 ? -15.071 4.321 9.054 1.00 94.75 110 LYS A CA 1
ATOM 877 C C . LYS A 1 110 ? -14.539 5.619 8.430 1.00 94.75 110 LYS A C 1
ATOM 879 O O . LYS A 1 110 ? -13.817 6.373 9.074 1.00 94.75 110 LYS A O 1
ATOM 884 N N . ASN A 1 111 ? -14.902 5.873 7.170 1.00 94.88 111 ASN A N 1
ATOM 885 C CA . ASN A 1 111 ? -14.398 6.981 6.338 1.00 94.88 111 ASN A CA 1
ATOM 886 C C . ASN A 1 111 ? -12.895 6.906 5.997 1.00 94.88 111 ASN A C 1
ATOM 888 O O . ASN A 1 111 ? -12.315 7.890 5.514 1.00 94.88 111 ASN A O 1
ATOM 892 N N . PHE A 1 112 ? -12.282 5.735 6.202 1.00 96.50 112 PHE A N 1
ATOM 893 C CA . PHE A 1 112 ? -10.851 5.496 6.028 1.00 96.50 112 PHE A CA 1
ATOM 894 C C . PHE A 1 112 ? -10.013 6.430 6.904 1.00 96.50 112 PHE A C 1
ATOM 896 O O . PHE A 1 112 ? -9.071 7.065 6.437 1.00 96.50 112 PHE A O 1
ATOM 903 N N . GLU A 1 113 ? -10.374 6.552 8.181 1.00 97.06 113 GLU A N 1
ATOM 904 C CA . GLU A 1 113 ? -9.448 7.082 9.184 1.00 97.06 113 GLU A CA 1
ATOM 905 C C . GLU A 1 113 ? -8.426 5.997 9.522 1.00 97.06 113 GLU A C 1
ATOM 907 O O . GLU A 1 113 ? -8.808 4.867 9.826 1.00 97.06 113 GLU A O 1
ATOM 912 N N . ILE A 1 114 ? -7.136 6.319 9.444 1.00 97.31 114 ILE A N 1
ATOM 913 C CA . ILE A 1 114 ? -6.070 5.315 9.480 1.00 97.31 114 ILE A CA 1
ATOM 914 C C . ILE A 1 114 ? -5.153 5.577 10.669 1.00 97.31 114 ILE A C 1
ATOM 916 O O . ILE A 1 114 ? -4.686 6.703 10.857 1.00 97.31 114 ILE A O 1
ATOM 920 N N . TYR A 1 115 ? -4.887 4.527 11.443 1.00 97.25 115 TYR A N 1
ATOM 921 C CA . TYR A 1 115 ? -4.049 4.562 12.633 1.00 97.25 115 TYR A CA 1
ATOM 922 C C . TYR A 1 115 ? -2.966 3.485 12.551 1.00 97.25 115 TYR A C 1
ATOM 924 O O . TYR A 1 115 ? -3.277 2.296 12.543 1.00 97.25 115 TYR A O 1
ATOM 932 N N . GLY A 1 116 ? -1.703 3.894 12.469 1.00 97.06 116 GLY A N 1
ATOM 933 C CA . GLY A 1 116 ? -0.540 3.010 12.408 1.00 97.06 116 GLY A CA 1
ATOM 934 C C . GLY A 1 116 ? 0.188 2.940 13.746 1.00 97.06 116 GLY A C 1
ATOM 935 O O . GLY A 1 116 ? 0.145 3.871 14.539 1.00 97.06 116 GLY A O 1
ATOM 936 N N . ASP A 1 117 ? 0.880 1.840 14.005 1.00 95.69 117 ASP A N 1
ATOM 937 C CA . ASP A 1 117 ? 1.671 1.628 15.223 1.00 95.69 117 ASP A CA 1
ATOM 938 C C . ASP A 1 117 ? 3.065 2.284 15.199 1.00 95.69 117 ASP A C 1
ATOM 940 O O . ASP A 1 117 ? 3.817 2.158 16.164 1.00 95.69 117 ASP A O 1
ATOM 944 N N . GLN A 1 118 ? 3.430 2.962 14.107 1.00 93.44 118 GLN A N 1
ATOM 945 C CA . GLN A 1 118 ? 4.663 3.746 14.052 1.00 93.44 118 GLN A CA 1
ATOM 946 C C . GLN A 1 118 ? 4.454 5.105 14.738 1.00 93.44 118 GLN A C 1
ATOM 948 O O . GLN A 1 118 ? 3.400 5.718 14.556 1.00 93.44 118 GLN A O 1
ATOM 953 N N . PRO A 1 119 ? 5.449 5.601 15.496 1.00 84.31 119 PRO A N 1
ATOM 954 C CA . PRO A 1 119 ? 5.346 6.871 16.217 1.00 84.31 119 PRO A CA 1
ATOM 955 C C . PRO A 1 119 ? 5.485 8.100 15.306 1.00 84.31 119 PRO A C 1
ATOM 957 O O . PRO A 1 119 ? 5.146 9.205 15.716 1.00 84.31 119 PRO A O 1
ATOM 960 N N . ASP A 1 120 ? 6.008 7.918 14.091 1.00 83.25 120 ASP A N 1
ATOM 961 C CA . ASP A 1 120 ? 6.175 8.983 13.105 1.00 83.25 120 ASP A CA 1
ATOM 962 C C . ASP A 1 120 ? 4.816 9.512 12.602 1.00 83.25 120 ASP A C 1
ATOM 964 O O . ASP A 1 120 ? 3.923 8.737 12.261 1.00 83.25 120 ASP A O 1
ATOM 968 N N . GLU A 1 121 ? 4.671 10.834 12.482 1.00 79.12 121 GLU A N 1
ATOM 969 C CA . GLU A 1 121 ? 3.41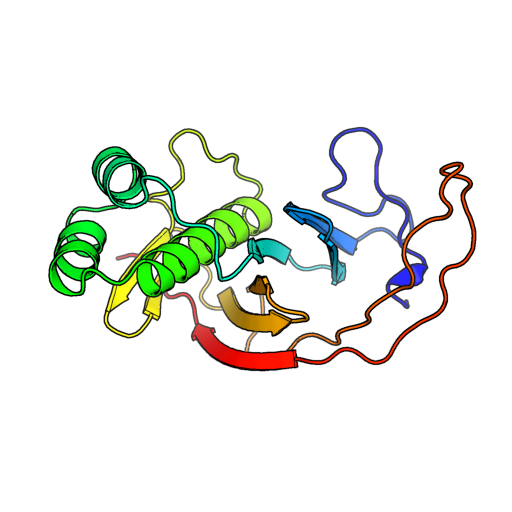6 11.481 12.050 1.00 79.12 121 GLU A CA 1
ATOM 970 C C . GLU A 1 121 ? 3.343 11.771 10.539 1.00 79.12 121 GLU A C 1
ATOM 972 O O . GLU A 1 121 ? 2.344 12.293 10.044 1.00 79.12 121 GLU A O 1
ATOM 977 N N . ASP A 1 122 ? 4.387 11.442 9.779 1.00 92.44 122 ASP A N 1
ATOM 978 C CA . ASP A 1 122 ? 4.489 11.751 8.351 1.00 92.44 122 ASP A CA 1
ATOM 979 C C . ASP A 1 122 ? 4.051 10.593 7.446 1.00 92.44 122 ASP A C 1
ATOM 981 O O . ASP A 1 122 ? 4.305 10.611 6.248 1.00 92.44 122 ASP A O 1
ATOM 985 N N . TRP A 1 123 ? 3.377 9.574 7.963 1.00 96.81 123 TRP A N 1
ATOM 986 C CA . TRP A 1 123 ? 2.882 8.492 7.120 1.00 96.81 123 TRP A CA 1
ATOM 987 C C . TRP A 1 123 ? 1.636 8.912 6.333 1.00 96.81 123 TRP A C 1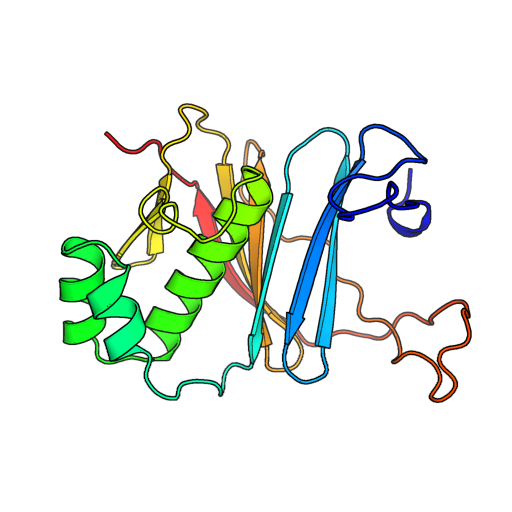
ATOM 989 O O . TRP A 1 123 ? 0.678 9.464 6.870 1.00 96.81 123 TRP A O 1
ATOM 999 N N . GLN A 1 124 ? 1.628 8.616 5.038 1.00 97.00 124 GLN A N 1
ATOM 1000 C CA . GLN A 1 124 ? 0.539 8.914 4.116 1.00 97.00 124 GLN A CA 1
ATOM 1001 C C . GLN A 1 124 ? 0.104 7.641 3.400 1.00 97.00 124 GLN A C 1
ATOM 1003 O O . GLN A 1 124 ? 0.931 6.801 3.048 1.00 97.00 124 GLN A O 1
ATOM 1008 N N . ALA A 1 125 ? -1.191 7.539 3.129 1.00 97.56 125 ALA A N 1
ATOM 1009 C CA . ALA A 1 125 ? -1.781 6.548 2.250 1.00 97.56 125 ALA A CA 1
ATOM 1010 C C . ALA A 1 125 ? -2.464 7.243 1.069 1.00 97.56 125 ALA A C 1
ATOM 1012 O O . ALA A 1 125 ? -3.166 8.241 1.250 1.00 97.56 125 ALA A O 1
ATOM 1013 N N . SER A 1 126 ? -2.282 6.709 -0.134 1.00 97.44 126 SER A N 1
ATOM 1014 C CA . SER A 1 126 ? -3.013 7.108 -1.340 1.00 97.44 126 SER A CA 1
ATOM 1015 C C . SER A 1 126 ? -3.618 5.877 -1.990 1.00 97.44 126 SER A C 1
ATOM 1017 O O . SER A 1 126 ? -2.956 4.849 -2.105 1.00 97.44 126 SER A O 1
ATOM 1019 N N . CYS A 1 127 ? -4.877 5.981 -2.395 1.00 97.56 127 CYS A N 1
ATOM 1020 C CA . CYS A 1 127 ? -5.641 4.889 -2.973 1.00 97.56 127 CYS A CA 1
ATOM 1021 C C . CYS A 1 127 ? -6.298 5.379 -4.266 1.00 97.56 127 CYS A C 1
ATOM 1023 O O . CYS A 1 127 ? -6.905 6.452 -4.268 1.00 97.56 127 CYS A O 1
ATOM 1025 N N . CYS A 1 128 ? -6.162 4.637 -5.358 1.00 97.12 128 CYS A N 1
ATOM 1026 C CA . CYS A 1 128 ? -6.729 4.972 -6.664 1.00 97.12 128 CYS A CA 1
ATOM 1027 C C . CYS A 1 128 ? -7.147 3.706 -7.415 1.00 97.12 128 CYS A C 1
ATOM 1029 O O . CYS A 1 128 ? -6.743 2.597 -7.059 1.00 97.12 128 CYS A O 1
ATOM 1031 N N . TYR A 1 129 ? -7.955 3.880 -8.455 1.00 96.62 129 TYR A N 1
ATOM 1032 C CA . TYR A 1 129 ? -8.206 2.842 -9.444 1.00 96.62 129 TYR A CA 1
ATOM 1033 C C . TYR A 1 129 ? -7.261 3.021 -10.625 1.00 96.62 129 TYR A C 1
ATOM 1035 O O . TYR A 1 129 ? -7.082 4.147 -11.079 1.00 96.62 129 TYR A O 1
ATOM 1043 N N . ILE A 1 130 ? -6.662 1.937 -11.114 1.00 95.06 130 ILE A N 1
ATOM 1044 C CA . ILE A 1 130 ? -5.809 1.919 -12.311 1.00 95.06 130 ILE A CA 1
ATOM 1045 C C . ILE A 1 130 ? -6.164 0.665 -13.105 1.00 95.06 130 ILE A C 1
ATOM 1047 O O . ILE A 1 130 ? -6.060 -0.431 -12.560 1.00 95.06 130 ILE A O 1
ATOM 1051 N N . GLU A 1 131 ? -6.600 0.803 -14.358 1.00 93.12 131 GLU A N 1
ATOM 1052 C CA . GLU A 1 131 ? -6.863 -0.338 -15.261 1.00 93.12 131 GLU A CA 1
ATOM 1053 C C . GLU A 1 131 ? -7.748 -1.459 -14.656 1.00 93.12 131 GLU A C 1
ATOM 1055 O O . GLU A 1 131 ? -7.523 -2.649 -14.869 1.00 93.12 131 GLU A O 1
ATOM 1060 N N . GLY A 1 132 ? -8.752 -1.101 -13.843 1.00 93.50 132 GLY A N 1
ATOM 1061 C CA . GLY A 1 132 ? -9.639 -2.070 -13.174 1.00 93.50 132 GLY A CA 1
ATOM 1062 C C . GLY A 1 132 ? -9.089 -2.691 -11.878 1.00 93.50 132 GLY A C 1
ATOM 1063 O O . GLY A 1 132 ? -9.706 -3.606 -11.320 1.00 93.50 132 GLY A O 1
ATOM 1064 N N . TYR A 1 133 ? -7.967 -2.179 -11.371 1.00 96.38 133 TYR A N 1
ATOM 1065 C CA . TYR A 1 133 ? -7.360 -2.560 -10.097 1.00 96.38 133 TYR A CA 1
ATOM 1066 C C . TYR A 1 133 ? -7.505 -1.453 -9.069 1.00 96.38 133 TYR A C 1
ATOM 1068 O O . TYR A 1 133 ? -7.343 -0.275 -9.377 1.00 96.38 133 TYR A O 1
ATOM 1076 N N . LEU A 1 134 ? -7.738 -1.843 -7.821 1.00 97.25 134 LEU A N 1
ATOM 1077 C CA . LEU A 1 134 ? -7.518 -0.980 -6.677 1.00 97.25 134 LEU A CA 1
ATOM 1078 C C . LEU A 1 134 ? -6.025 -0.980 -6.366 1.00 97.25 134 LEU A C 1
ATOM 1080 O O . LEU A 1 134 ? -5.461 -2.037 -6.098 1.00 97.25 134 LEU A O 1
ATOM 1084 N N . VAL A 1 135 ? -5.402 0.193 -6.362 1.00 97.69 135 VAL A N 1
ATOM 1085 C CA . VAL A 1 135 ? -3.981 0.371 -6.062 1.00 97.69 135 VAL A CA 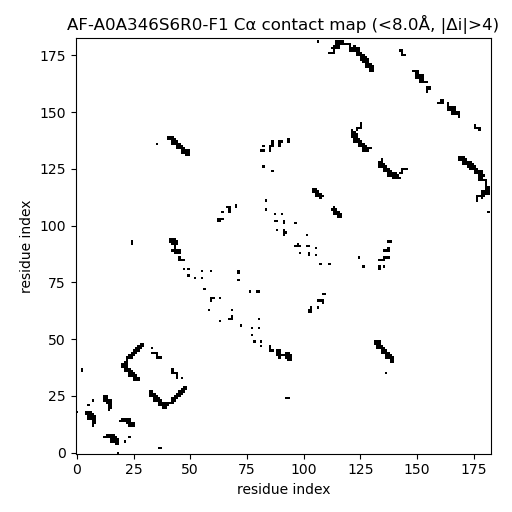1
ATOM 1086 C C . VAL A 1 135 ? -3.841 1.234 -4.820 1.00 97.69 135 VAL A C 1
ATOM 1088 O O . VAL A 1 135 ? -4.465 2.286 -4.696 1.00 97.69 135 VAL A O 1
ATOM 1091 N N . THR A 1 136 ? -3.036 0.779 -3.865 1.00 98.31 136 THR A N 1
ATOM 1092 C CA . THR A 1 136 ? -2.779 1.484 -2.611 1.00 98.31 136 THR A CA 1
ATOM 1093 C C . THR A 1 136 ? -1.289 1.654 -2.385 1.00 98.31 136 THR A C 1
ATOM 1095 O O . THR A 1 136 ? -0.527 0.691 -2.390 1.00 98.31 136 THR A O 1
ATOM 1098 N N . LEU A 1 137 ? -0.890 2.898 -2.146 1.00 98.12 137 LEU A N 1
ATOM 1099 C CA . LEU A 1 137 ? 0.455 3.273 -1.747 1.00 98.12 137 LEU A CA 1
ATOM 1100 C C . LEU A 1 137 ? 0.459 3.767 -0.314 1.00 98.12 137 LEU A C 1
ATOM 1102 O O . LEU A 1 137 ? -0.394 4.564 0.072 1.00 98.12 137 LEU A O 1
ATOM 1106 N N . VAL A 1 138 ? 1.477 3.362 0.433 1.00 98.06 138 VAL A N 1
ATOM 1107 C CA . VAL A 1 138 ? 1.793 3.899 1.751 1.00 98.06 138 VAL A CA 1
ATOM 1108 C C . VAL A 1 138 ? 3.240 4.367 1.768 1.00 98.06 138 VAL A C 1
ATOM 1110 O O . VAL A 1 138 ? 4.133 3.648 1.332 1.00 98.06 138 VAL A O 1
ATOM 1113 N N . PHE A 1 139 ? 3.481 5.591 2.226 1.00 96.75 139 PHE A N 1
ATOM 1114 C CA . PHE A 1 139 ? 4.797 6.222 2.171 1.00 96.75 139 PHE A CA 1
ATOM 1115 C C . PHE A 1 139 ? 4.964 7.284 3.257 1.00 96.75 139 PHE A C 1
ATOM 1117 O O . PHE A 1 139 ? 3.978 7.793 3.781 1.00 96.75 139 PHE A O 1
ATOM 1124 N N . ARG A 1 140 ? 6.206 7.676 3.554 1.00 94.50 140 ARG A N 1
ATOM 1125 C CA . ARG A 1 140 ? 6.492 8.826 4.431 1.00 94.50 140 ARG A CA 1
ATOM 1126 C C . ARG A 1 140 ? 6.521 10.139 3.652 1.00 94.50 140 ARG A C 1
ATOM 1128 O O . ARG A 1 140 ? 7.129 10.201 2.591 1.00 94.50 140 ARG A O 1
ATOM 1135 N N . GLY A 1 141 ? 5.898 11.196 4.151 1.00 90.94 141 GLY A N 1
ATOM 1136 C CA . GLY A 1 141 ? 5.837 12.519 3.542 1.00 90.94 141 GLY A CA 1
ATOM 1137 C C . GLY A 1 141 ? 5.012 13.507 4.367 1.00 90.94 141 GLY A C 1
ATOM 1138 O O . GLY A 1 141 ? 4.010 13.156 4.980 1.00 90.94 141 GLY A O 1
ATOM 1139 N N . SER A 1 142 ? 5.398 14.782 4.336 1.00 85.75 142 SER A N 1
ATOM 1140 C CA . SER A 1 142 ? 4.724 15.848 5.095 1.00 85.75 142 SER A CA 1
ATOM 1141 C C . SER A 1 142 ? 3.307 16.167 4.610 1.00 85.75 142 SER A C 1
ATOM 1143 O O . SER A 1 142 ? 2.549 16.825 5.318 1.00 85.75 142 SER A O 1
ATOM 1145 N N . ARG A 1 143 ? 2.943 15.726 3.401 1.00 84.56 143 ARG A N 1
ATOM 1146 C CA . ARG A 1 143 ? 1.616 15.929 2.823 1.00 84.56 143 ARG A CA 1
ATOM 1147 C C . ARG A 1 143 ? 1.179 14.737 1.972 1.00 84.56 143 ARG A C 1
ATOM 1149 O O . ARG A 1 143 ? 2.036 14.079 1.371 1.00 84.56 143 ARG A O 1
ATOM 1156 N N . PRO A 1 144 ? -0.136 14.502 1.855 1.00 84.50 144 PRO A N 1
ATOM 1157 C CA . PRO A 1 144 ? -0.688 13.642 0.821 1.00 84.50 144 PRO A CA 1
ATOM 1158 C C . PRO A 1 144 ? -0.233 14.084 -0.577 1.00 84.50 144 PRO A C 1
ATOM 1160 O O . PRO A 1 144 ? -0.181 15.279 -0.871 1.00 84.50 144 PRO A O 1
ATOM 1163 N N . GLN A 1 145 ? 0.112 13.127 -1.435 1.00 89.00 145 GLN A N 1
ATOM 1164 C CA . GLN A 1 145 ? 0.483 13.376 -2.829 1.00 89.00 145 GLN A CA 1
ATOM 1165 C C . GLN A 1 145 ? 0.177 12.150 -3.685 1.00 89.00 145 GLN A C 1
ATOM 1167 O O . GLN A 1 145 ? 0.328 11.016 -3.224 1.00 89.00 145 GLN A O 1
ATOM 1172 N N . TRP A 1 146 ? -0.301 12.379 -4.905 1.00 92.31 146 TRP A N 1
ATOM 1173 C CA . TRP A 1 146 ? -0.471 11.296 -5.868 1.00 92.31 146 TRP A CA 1
ATOM 1174 C C . TRP A 1 146 ? 0.900 10.905 -6.427 1.00 92.31 146 TRP A C 1
ATOM 1176 O O . TRP A 1 146 ? 1.759 11.779 -6.569 1.00 92.31 146 TRP A O 1
ATOM 1186 N N . PRO A 1 147 ? 1.144 9.610 -6.680 1.00 88.62 147 PRO A N 1
ATOM 1187 C CA . PRO A 1 147 ? 2.362 9.180 -7.350 1.00 88.62 147 PRO A CA 1
ATOM 1188 C C . PRO A 1 147 ? 2.337 9.600 -8.822 1.00 88.62 147 PRO A C 1
ATOM 1190 O O . PRO A 1 147 ? 1.267 9.724 -9.420 1.00 88.62 147 PRO A O 1
ATOM 1193 N N . ASP A 1 148 ? 3.518 9.716 -9.422 1.00 91.00 148 ASP A N 1
ATOM 1194 C CA . ASP A 1 148 ? 3.628 9.608 -10.873 1.00 91.00 148 ASP A CA 1
ATOM 1195 C C . ASP A 1 148 ? 3.347 8.153 -11.262 1.00 91.00 148 ASP A C 1
ATOM 1197 O O . ASP A 1 148 ? 3.910 7.220 -10.680 1.00 91.00 148 ASP A O 1
ATOM 1201 N N . ILE A 1 149 ? 2.444 7.956 -12.220 1.00 92.00 149 ILE A N 1
ATOM 1202 C CA . ILE A 1 149 ? 2.004 6.636 -12.672 1.00 92.00 149 ILE A CA 1
ATOM 1203 C C . ILE A 1 149 ? 2.497 6.447 -14.098 1.00 92.00 149 ILE A C 1
ATOM 1205 O O . ILE A 1 149 ? 2.352 7.323 -14.946 1.00 92.00 149 ILE A O 1
ATOM 1209 N N . THR A 1 150 ? 3.086 5.290 -14.370 1.00 92.56 150 THR A N 1
ATOM 1210 C CA . THR A 1 150 ? 3.477 4.888 -15.718 1.00 92.56 150 THR A CA 1
ATOM 1211 C C . THR A 1 150 ? 3.026 3.455 -15.918 1.00 92.56 150 THR A C 1
ATOM 1213 O O . THR A 1 150 ? 3.458 2.564 -15.185 1.00 92.56 150 THR A O 1
ATOM 1216 N N . LEU A 1 151 ? 2.135 3.250 -16.884 1.00 93.88 151 LEU A N 1
ATOM 1217 C CA . LEU A 1 151 ? 1.791 1.923 -17.365 1.00 93.88 151 LEU A CA 1
ATOM 1218 C C . LEU A 1 151 ? 2.810 1.527 -18.432 1.00 93.88 151 LEU A C 1
ATOM 1220 O O . LEU A 1 151 ? 3.212 2.356 -19.248 1.00 93.88 151 LEU A O 1
ATOM 1224 N N . LEU A 1 152 ? 3.250 0.278 -18.391 1.00 93.50 152 LEU A N 1
ATOM 1225 C CA . LEU A 1 152 ? 4.213 -0.275 -19.334 1.00 93.50 152 LEU A CA 1
ATOM 1226 C C . LEU A 1 152 ? 3.540 -1.379 -20.139 1.00 93.50 152 LEU A C 1
ATOM 1228 O O . LEU A 1 152 ? 2.660 -2.072 -19.619 1.00 93.50 152 LEU A O 1
ATOM 1232 N N . GLU A 1 153 ? 3.980 -1.553 -21.383 1.00 92.94 153 GLU A N 1
ATOM 1233 C CA . GLU A 1 153 ? 3.568 -2.696 -22.193 1.00 92.94 153 GLU A CA 1
ATOM 1234 C C . GLU A 1 153 ? 3.834 -4.027 -21.464 1.00 92.94 153 GLU A C 1
ATOM 1236 O O . GLU A 1 153 ? 4.806 -4.146 -20.704 1.00 92.94 153 GLU A O 1
ATOM 1241 N N . PRO A 1 154 ? 2.985 -5.049 -21.683 1.00 90.25 154 PRO A N 1
ATOM 1242 C CA . PRO A 1 154 ? 3.228 -6.379 -21.149 1.00 90.25 154 PRO A CA 1
ATOM 1243 C C . PRO A 1 154 ? 4.601 -6.912 -21.580 1.00 90.25 154 PRO A C 1
ATOM 1245 O O . PRO A 1 154 ? 5.040 -6.641 -22.701 1.00 90.25 154 PRO A O 1
ATOM 1248 N N . PRO A 1 155 ? 5.272 -7.711 -20.731 1.00 89.81 155 PRO A N 1
ATOM 1249 C CA . PRO A 1 155 ? 6.528 -8.327 -21.123 1.00 89.81 155 PRO A CA 1
ATOM 1250 C C . PRO A 1 155 ? 6.323 -9.239 -22.346 1.00 89.81 155 PRO A C 1
ATOM 1252 O O . PRO A 1 155 ? 5.237 -9.808 -22.515 1.00 89.81 155 PRO A O 1
ATOM 1255 N N . PRO A 1 156 ? 7.364 -9.437 -23.173 1.00 90.62 156 PRO A N 1
ATOM 1256 C CA . PRO A 1 156 ? 7.335 -10.415 -24.252 1.00 90.62 156 PRO A CA 1
ATOM 1257 C C . PRO A 1 156 ? 6.906 -11.803 -23.760 1.00 90.62 156 PRO A C 1
ATOM 1259 O O . PRO A 1 156 ? 7.262 -12.225 -22.658 1.00 90.62 156 PRO A O 1
ATOM 1262 N N . GLY A 1 157 ? 6.184 -12.551 -24.598 1.00 90.31 157 GLY A N 1
ATOM 1263 C CA . GLY A 1 157 ? 5.715 -13.901 -24.253 1.00 90.31 157 GLY A CA 1
ATOM 1264 C C . GLY A 1 157 ? 6.835 -14.928 -24.045 1.00 90.31 157 GLY A C 1
ATOM 1265 O O . GLY A 1 157 ? 6.592 -15.991 -23.480 1.00 90.31 157 GLY A O 1
ATOM 1266 N N . ASP A 1 158 ? 8.055 -14.614 -24.486 1.00 93.00 158 ASP A N 1
ATOM 1267 C CA . ASP A 1 158 ? 9.262 -15.415 -24.263 1.00 93.00 158 ASP A CA 1
ATOM 1268 C C . ASP A 1 158 ? 10.036 -15.015 -22.992 1.00 93.00 158 ASP A C 1
ATOM 1270 O O . ASP A 1 158 ? 11.076 -15.604 -22.699 1.00 93.00 158 ASP A O 1
ATOM 1274 N N . PHE A 1 159 ? 9.523 -14.041 -22.228 1.00 83.81 159 PHE A N 1
ATOM 1275 C CA . PHE A 1 159 ? 10.123 -13.499 -21.005 1.00 83.81 159 PHE A CA 1
ATOM 1276 C C . PHE A 1 159 ? 11.534 -12.924 -21.189 1.00 83.81 159 PHE A C 1
ATOM 1278 O O . PHE A 1 159 ? 12.284 -12.782 -20.217 1.00 83.81 159 PHE A O 1
ATOM 1285 N N . SER A 1 160 ? 11.906 -12.575 -22.421 1.00 90.06 160 SER A N 1
ATOM 1286 C CA . SER A 1 160 ? 13.137 -11.840 -22.682 1.00 90.06 160 SER A CA 1
ATOM 1287 C C . SER A 1 160 ? 13.105 -10.462 -22.009 1.00 90.06 160 SER A C 1
ATOM 1289 O O . SER A 1 160 ? 12.058 -9.827 -21.862 1.00 90.06 160 SER A O 1
ATOM 1291 N N . LEU A 1 161 ? 14.275 -9.998 -21.562 1.00 87.25 161 LEU A N 1
ATOM 1292 C CA . LEU A 1 161 ? 14.421 -8.660 -20.995 1.00 87.25 161 LEU A CA 1
ATOM 1293 C C . LEU A 1 161 ? 14.558 -7.650 -22.136 1.00 87.25 161 LEU A C 1
ATOM 1295 O O . LEU A 1 161 ? 15.576 -7.630 -22.827 1.00 87.25 161 LEU A O 1
ATOM 1299 N N . VAL A 1 162 ? 13.535 -6.818 -22.305 1.00 89.88 162 VAL A N 1
ATOM 1300 C CA . VAL A 1 162 ? 13.483 -5.738 -23.296 1.00 89.88 162 VAL A CA 1
ATOM 1301 C C . VAL A 1 162 ? 13.108 -4.425 -22.618 1.00 89.88 162 VAL A C 1
ATOM 1303 O O . VAL A 1 162 ? 12.484 -4.425 -21.554 1.00 89.88 162 VAL A O 1
ATOM 1306 N N . ASP A 1 163 ? 13.474 -3.308 -23.240 1.00 89.12 163 ASP A N 1
ATOM 1307 C CA . ASP A 1 163 ? 12.973 -2.004 -22.815 1.00 89.12 163 ASP A CA 1
ATOM 1308 C C . ASP A 1 163 ? 11.468 -1.930 -23.098 1.00 89.12 163 ASP A C 1
ATOM 1310 O O . ASP A 1 163 ? 11.025 -2.146 -24.226 1.00 89.12 163 ASP A O 1
ATOM 1314 N N . ALA A 1 164 ? 10.683 -1.645 -22.060 1.00 89.38 164 ALA A N 1
ATOM 1315 C CA . ALA A 1 164 ? 9.238 -1.514 -22.179 1.00 89.38 164 ALA A CA 1
ATOM 1316 C C . ALA A 1 164 ? 8.850 -0.098 -22.619 1.00 89.38 164 ALA A C 1
ATOM 1318 O O . ALA A 1 164 ? 9.418 0.892 -22.146 1.00 89.38 164 ALA A O 1
ATOM 1319 N N . VAL A 1 165 ? 7.846 0.000 -23.489 1.00 91.50 165 VAL A N 1
ATOM 1320 C CA . VAL A 1 165 ? 7.281 1.281 -23.920 1.00 91.50 165 VAL A CA 1
ATOM 1321 C C . VAL A 1 165 ? 6.220 1.739 -22.918 1.00 91.50 165 VAL A C 1
ATOM 1323 O O . VAL A 1 165 ? 5.423 0.940 -22.420 1.00 91.50 165 VAL A O 1
ATOM 1326 N N . SER A 1 166 ? 6.216 3.038 -22.612 1.00 92.56 166 SER A N 1
ATOM 1327 C CA . SER A 1 166 ? 5.178 3.653 -21.784 1.00 92.56 166 SER A CA 1
ATOM 1328 C C . SER A 1 166 ? 3.857 3.740 -22.539 1.00 92.56 166 SER A C 1
ATOM 1330 O O . SER A 1 166 ? 3.810 4.196 -23.681 1.00 92.56 166 SER A O 1
ATOM 1332 N N . MET A 1 167 ? 2.780 3.382 -21.855 1.00 93.12 167 MET A N 1
ATOM 1333 C CA . MET A 1 167 ? 1.408 3.494 -22.332 1.00 93.12 167 MET A CA 1
ATOM 1334 C C . MET A 1 167 ? 0.661 4.564 -21.534 1.00 93.12 167 MET A C 1
ATOM 1336 O O . MET A 1 167 ? 1.005 4.861 -20.385 1.00 93.12 167 MET A O 1
ATOM 1340 N N . GLU A 1 168 ? -0.391 5.127 -22.126 1.00 90.88 168 GLU A N 1
ATOM 1341 C CA . GLU A 1 168 ? -1.346 5.923 -21.357 1.00 90.88 168 GLU A CA 1
ATOM 1342 C C . GLU A 1 168 ? -2.093 5.018 -20.373 1.00 90.88 168 GLU A C 1
ATOM 1344 O O . GLU A 1 168 ? -2.565 3.944 -20.743 1.00 90.88 168 GLU A O 1
ATOM 1349 N N . ALA A 1 169 ? -2.181 5.455 -19.117 1.00 89.19 169 ALA A N 1
ATOM 1350 C CA . ALA A 1 169 ? -2.893 4.747 -18.062 1.00 89.19 169 ALA A CA 1
ATOM 1351 C C . ALA A 1 169 ? -4.229 5.438 -17.780 1.00 89.19 169 ALA A C 1
ATOM 1353 O O . ALA A 1 169 ? -4.259 6.637 -17.483 1.00 89.19 169 ALA A O 1
ATOM 1354 N N . SER A 1 170 ? -5.323 4.683 -17.792 1.00 91.94 170 SER A N 1
ATOM 1355 C CA . SER A 1 170 ? -6.594 5.119 -17.231 1.00 91.94 170 SER A CA 1
ATOM 1356 C C . SER A 1 170 ? -6.567 4.931 -15.718 1.00 91.94 170 SER A C 1
ATOM 1358 O O . SER A 1 170 ? -6.405 3.815 -15.209 1.00 91.94 170 SER A O 1
ATOM 1360 N N . TRP A 1 171 ? -6.718 6.031 -14.982 1.00 95.12 171 TRP A N 1
ATOM 1361 C CA . TRP A 1 171 ? -6.759 5.987 -13.529 1.00 95.12 171 TRP A CA 1
ATOM 1362 C C . TRP A 1 171 ? -7.697 7.030 -12.929 1.00 95.12 171 TRP A C 1
ATOM 1364 O O . TRP A 1 171 ? -7.921 8.099 -13.496 1.00 95.12 171 TRP A O 1
ATOM 1374 N N . GLU A 1 172 ? -8.226 6.710 -11.751 1.00 95.62 172 GLU A N 1
ATOM 1375 C CA . GLU A 1 172 ? -9.144 7.560 -10.999 1.00 95.62 172 GLU A CA 1
ATOM 1376 C C . GLU A 1 172 ? -8.681 7.682 -9.537 1.00 95.62 172 GLU A C 1
ATOM 1378 O O . GLU A 1 172 ? -8.497 6.664 -8.857 1.00 95.62 172 GLU A O 1
ATOM 1383 N N . PRO A 1 173 ? -8.481 8.905 -9.011 1.00 96.31 173 PRO A N 1
ATOM 1384 C CA . PRO A 1 173 ? -8.153 9.098 -7.604 1.00 96.31 173 PRO A CA 1
ATOM 1385 C C . PRO A 1 173 ? -9.337 8.712 -6.709 1.00 96.31 173 PRO A C 1
ATOM 1387 O O . PRO A 1 173 ? -10.454 9.168 -6.931 1.00 96.31 173 PRO A O 1
ATOM 1390 N N . LEU A 1 174 ? -9.089 7.940 -5.644 1.00 96.19 174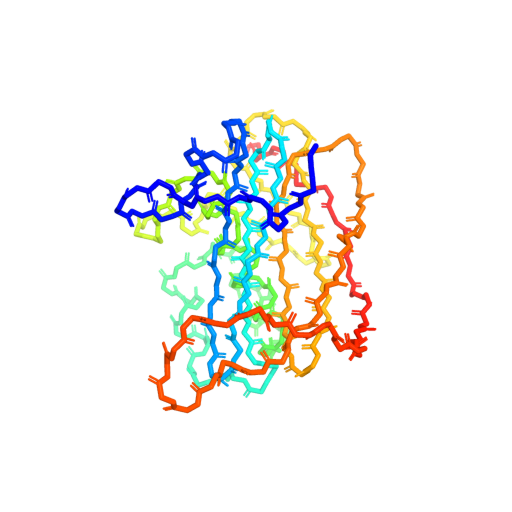 LEU A N 1
ATOM 1391 C CA . LEU A 1 174 ? -10.128 7.589 -4.671 1.00 96.19 174 LEU A CA 1
ATOM 1392 C C . LEU A 1 174 ? -10.002 8.418 -3.387 1.00 96.19 174 LEU A C 1
ATOM 1394 O O . LEU A 1 174 ? -10.894 9.190 -3.041 1.00 96.19 174 LEU A O 1
ATOM 1398 N N . PHE A 1 175 ? -8.900 8.268 -2.652 1.00 96.75 175 PHE A N 1
ATOM 1399 C CA . PHE A 1 175 ? -8.636 9.094 -1.475 1.00 96.75 175 PHE A CA 1
ATOM 1400 C C . PHE A 1 175 ? -7.154 9.180 -1.137 1.00 96.75 175 PHE A C 1
ATOM 1402 O O . PHE A 1 175 ? -6.354 8.314 -1.491 1.00 96.75 175 PHE A O 1
ATOM 1409 N N . GLN A 1 176 ? -6.825 10.192 -0.336 1.00 96.50 176 GLN A N 1
ATOM 1410 C CA . GLN A 1 176 ? -5.563 10.264 0.383 1.00 96.50 176 GLN A CA 1
ATOM 1411 C C . GLN A 1 176 ? -5.812 10.541 1.860 1.00 96.50 176 GLN A C 1
ATOM 1413 O O . GLN A 1 176 ? -6.777 11.225 2.227 1.00 96.50 176 GLN A O 1
ATOM 1418 N N . ARG A 1 177 ? -4.972 9.965 2.714 1.00 95.69 177 ARG A N 1
ATOM 1419 C CA . ARG A 1 177 ? -5.118 10.015 4.168 1.00 95.69 177 ARG A CA 1
ATOM 1420 C C . ARG A 1 177 ? -3.755 10.075 4.827 1.00 95.69 177 ARG A C 1
ATOM 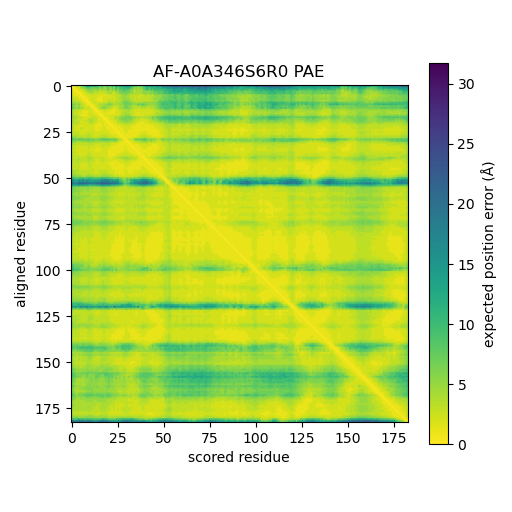1422 O O . ARG A 1 177 ? -2.850 9.348 4.437 1.00 95.69 177 ARG A O 1
ATOM 1429 N N . THR A 1 178 ? -3.648 10.880 5.872 1.00 95.69 178 THR A N 1
ATOM 1430 C CA . THR A 1 178 ? -2.539 10.775 6.818 1.00 95.69 178 THR A CA 1
ATOM 1431 C C . THR A 1 178 ? -2.813 9.615 7.768 1.00 95.69 178 THR A C 1
ATOM 1433 O O . THR A 1 178 ? -3.925 9.483 8.286 1.00 95.69 178 THR A O 1
ATOM 1436 N N . ILE A 1 179 ? -1.807 8.772 7.975 1.00 96.75 179 ILE A N 1
ATOM 1437 C CA . ILE A 1 179 ? -1.829 7.679 8.942 1.00 96.75 179 ILE A CA 1
ATOM 1438 C C . ILE A 1 179 ? -1.394 8.268 10.279 1.00 96.75 179 ILE A C 1
ATOM 1440 O O . ILE A 1 179 ? -0.263 8.720 10.434 1.00 96.75 179 ILE A O 1
ATOM 1444 N N . ARG A 1 180 ? -2.316 8.304 11.237 1.00 95.44 180 ARG A N 1
ATOM 1445 C CA . ARG A 1 180 ? -2.068 8.853 12.571 1.00 95.44 180 ARG A CA 1
ATOM 1446 C C . ARG A 1 180 ? -1.408 7.794 13.459 1.00 95.44 180 ARG A C 1
ATOM 1448 O O . ARG A 1 180 ? -1.682 6.610 13.265 1.00 95.44 180 ARG A O 1
ATOM 1455 N N . PRO A 1 181 ? -0.628 8.175 14.478 1.00 93.88 181 PRO A N 1
ATOM 1456 C CA . PRO A 1 181 ? -0.174 7.219 15.479 1.00 93.88 181 PRO A CA 1
ATOM 1457 C C . PRO A 1 181 ? -1.361 6.583 16.216 1.00 93.88 181 PRO A C 1
ATOM 1459 O O . PRO A 1 181 ? -2.327 7.262 16.591 1.00 93.88 181 PRO A O 1
ATOM 1462 N N . LYS A 1 182 ? -1.296 5.270 16.431 1.00 87.12 182 LYS A N 1
ATOM 1463 C CA . LYS A 1 182 ? -2.234 4.524 17.272 1.00 87.12 182 LYS A CA 1
ATOM 1464 C C . LYS A 1 182 ? -1.974 4.915 18.732 1.00 87.12 182 LYS A C 1
ATOM 1466 O O . LYS A 1 182 ? -0.842 4.822 19.197 1.00 87.12 182 LYS A O 1
ATOM 1471 N N . ARG A 1 183 ? -3.007 5.416 19.414 1.00 70.62 183 ARG A N 1
ATOM 1472 C CA . ARG A 1 183 ? -2.962 5.747 20.848 1.00 70.62 183 ARG A CA 1
ATOM 1473 C C . ARG A 1 183 ? -3.188 4.515 21.708 1.00 70.62 183 ARG A C 1
ATOM 1475 O O . ARG A 1 183 ? -3.926 3.618 21.239 1.00 70.62 183 ARG A O 1
#

pLDDT: mean 92.97, std 5.58, range [66.94, 98.44]

Mean predicted aligned error: 4.06 Å

Sequence (183 aa):
MPPHQCRPVDGRPTASGRPDGWQLSLSHSHGLSACATRANSPIGLDLEPCQRHPQWQKVARRWFTPVEQEWLFREDDPNAFLKVWTLKEAWLKATGRGIAGNLQTLEVRKNFEIYGDQPDEDWQASCCYIEGYLVTLVFRGSRPQWPDITLLEPPPGDFSLVDAVSMEASWEPLFQRTIRPKR

Radius of gyration: 16.57 Å; Cα contacts (8 Å, |Δi|>4): 355; chains: 1; bounding box: 44×31×45 Å

Foldseek 3Di:
DDPVQFDADPDDRQAGPPPHQKGWEWEDDDQDIDIDIDGNWFKFKYKDFQPDDDPLLVVCVVQADPQLNVQCVVVVDSNSSVVLVRQQRGVCSRVVHDPPPCSHQWHAHPPRQIAHQDQDQQWKKWWKDKPRMIMIMIIGHPDDDDDDDWDWDDADPVNDDDDTDTDDIDMGTDDMYGHHHDD